Protein AF-A0AAU7A807-F1 (afdb_monomer_lite)

Sequence (351 aa):
MAQLFNPLQKPSQATANKLAIYLDEVNWVSDTNLLTLSVGLLSDATNVTSLGLNLHYDTSKVSYTEETAYSLNPATGADTVGKGIDAILTNGSSTAAGHVQKTDTLDLDGSSATTAYVDAYWTTTYDASTNSMSAWPGSADVKLYDINFTVTDTSSPISFRFSADSNGLKEGYSLSTASQDDISIDLTLTPDDVVQAITLGYEDSAGAHTALGNQSLIFVSSSSENTTVSMTSGTLGPLSQEISFTHVEFSSQSYDHGIAISDVVLQLRDIVGLSNLSGTQKIAADIDGDGGVAISDVVSNLRHIVGLDTVEQCALVNTSDQLVTRLTNSTIADLTLIQLGDVDLSSTFFV

Foldseek 3Di:
DAFFPFQFDDDPAADAQAKEKGFPTWDADPVQLKTKTFIKTAHPDQFFFKFKKKKFWAPVWKDFDFDPPDAPPQPDDQDDPPHFKGDDQPDFDKDWPGFDKDFCPVVQLVDPLTGIITMTIIGTDQDPVVRDGGGRHPNNITTDIMGMIRTPDQPFWIWIAMGGPPVTGDPSHHYDPSRSDIGTGHNVDDLLNADDWEFEFAQALVRDTATFAWFWKWFAAPPPDIDIWTDHRRTTDADPWKDFGDFIFTPDPQKDLQQDVVLLVQLVCCVVVVDNADQLLQVLQCQVNPSGRDVVSSVVSVCCVVVVDNRRTKFKAFPVSDTDRMDGSNDHTYIHIHRRNNNSRNMDRHD

Structure (mmCIF, N/CA/C/O backbone):
data_AF-A0AAU7A807-F1
#
_entry.id   AF-A0AAU7A807-F1
#
loop_
_atom_site.group_PDB
_atom_site.id
_atom_site.type_symbol
_atom_site.label_atom_id
_atom_site.label_alt_id
_atom_site.label_comp_id
_atom_site.label_asym_id
_atom_site.label_entity_id
_atom_site.label_seq_id
_atom_site.pdbx_PDB_ins_code
_atom_site.Cartn_x
_atom_site.Cartn_y
_atom_site.Cartn_z
_atom_site.occupancy
_atom_site.B_iso_or_equiv
_atom_site.auth_seq_id
_atom_site.auth_comp_id
_atom_site.auth_asym_id
_atom_site.auth_atom_id
_atom_site.pdbx_PDB_model_num
ATOM 1 N N . MET A 1 1 ? -9.159 -9.432 -0.976 1.00 46.09 1 MET A N 1
ATOM 2 C CA . MET A 1 1 ? -8.874 -8.920 0.377 1.00 46.09 1 MET A CA 1
ATOM 3 C C . MET A 1 1 ? -8.394 -7.498 0.183 1.00 46.09 1 MET A C 1
ATOM 5 O O . MET A 1 1 ? -7.376 -7.317 -0.473 1.00 46.09 1 MET A O 1
ATOM 9 N N . ALA A 1 2 ? -9.201 -6.518 0.576 1.00 50.25 2 ALA A N 1
ATOM 10 C CA . ALA A 1 2 ? -8.852 -5.107 0.453 1.00 50.25 2 ALA A CA 1
ATOM 11 C C . ALA A 1 2 ? -8.466 -4.608 1.846 1.00 50.25 2 ALA A C 1
ATOM 13 O O . ALA A 1 2 ? -9.248 -4.767 2.783 1.00 50.25 2 ALA A O 1
ATOM 14 N N . GLN A 1 3 ? -7.263 -4.054 1.985 1.00 52.19 3 GLN A N 1
ATOM 15 C CA . GLN A 1 3 ? -6.872 -3.377 3.215 1.00 52.19 3 GLN A CA 1
ATOM 16 C C . GLN A 1 3 ? -7.604 -2.034 3.245 1.00 52.19 3 GLN A C 1
ATOM 18 O O . GLN A 1 3 ? -7.398 -1.195 2.368 1.00 52.19 3 GLN A O 1
ATOM 23 N N . LEU A 1 4 ? -8.517 -1.873 4.200 1.00 65.19 4 LEU A N 1
ATOM 24 C CA . LEU A 1 4 ? -9.327 -0.665 4.320 1.00 65.19 4 LEU A CA 1
ATOM 25 C C . LEU A 1 4 ? -8.511 0.445 4.990 1.00 65.19 4 LEU A C 1
ATOM 27 O O . LEU A 1 4 ? -7.576 0.173 5.750 1.00 65.19 4 LEU A O 1
ATOM 31 N N . PHE A 1 5 ? -8.886 1.706 4.745 1.00 72.94 5 PHE A N 1
ATOM 32 C CA . PHE A 1 5 ? -8.378 2.810 5.555 1.00 72.94 5 PHE A CA 1
ATOM 33 C C . PHE A 1 5 ? -8.661 2.506 7.026 1.00 72.94 5 PHE A C 1
ATOM 35 O O . PHE A 1 5 ? -9.792 2.203 7.400 1.00 72.94 5 PHE A O 1
ATOM 42 N N . ASN A 1 6 ? -7.624 2.579 7.855 1.00 78.88 6 ASN A N 1
ATOM 43 C CA . ASN A 1 6 ? -7.760 2.375 9.283 1.00 78.88 6 ASN A CA 1
ATOM 44 C C . ASN A 1 6 ? -7.954 3.751 9.965 1.00 78.88 6 ASN A C 1
ATOM 46 O O . ASN A 1 6 ? -7.007 4.540 10.042 1.00 78.88 6 ASN A O 1
ATOM 50 N N . PRO A 1 7 ? -9.169 4.060 10.453 1.00 79.88 7 PRO A N 1
ATOM 51 C CA . PRO A 1 7 ? -9.500 5.369 11.017 1.00 79.88 7 PRO A CA 1
ATOM 52 C C . PRO A 1 7 ? -8.961 5.597 12.436 1.00 79.88 7 PRO A C 1
ATOM 54 O O . PRO A 1 7 ? -8.992 6.729 12.913 1.00 79.88 7 PRO A O 1
ATOM 57 N N . LEU A 1 8 ? -8.449 4.562 13.110 1.00 87.75 8 LEU A N 1
ATOM 58 C CA . LEU A 1 8 ? -7.932 4.651 14.475 1.00 87.75 8 LEU A CA 1
ATOM 59 C C . LEU A 1 8 ? -6.508 4.088 14.548 1.00 87.75 8 LEU A C 1
ATOM 61 O O . LEU A 1 8 ? -6.252 3.018 15.097 1.00 87.75 8 LEU A O 1
ATOM 65 N N . GLN A 1 9 ? -5.573 4.838 13.971 1.00 88.06 9 GLN A N 1
ATOM 66 C CA . GLN A 1 9 ? -4.160 4.473 13.887 1.00 88.06 9 GLN A CA 1
ATOM 67 C C . GLN A 1 9 ? -3.478 4.415 15.258 1.00 88.06 9 GLN A C 1
ATOM 69 O O . GLN A 1 9 ? -3.788 5.184 16.174 1.00 88.06 9 GLN A O 1
ATOM 74 N N . LYS A 1 10 ? -2.459 3.557 15.366 1.00 88.56 10 LYS A N 1
ATOM 75 C CA . LYS A 1 10 ? -1.586 3.493 16.539 1.00 88.56 10 LYS A CA 1
ATOM 76 C C . LYS A 1 10 ? -0.875 4.838 16.773 1.00 88.56 10 LYS A C 1
ATOM 78 O O . LYS A 1 10 ? -0.184 5.325 15.875 1.00 88.56 10 LYS A O 1
ATOM 83 N N . PRO A 1 11 ? -0.964 5.433 17.976 1.00 84.56 11 PRO A N 1
ATOM 84 C CA . PRO A 1 11 ? -0.199 6.633 18.296 1.00 84.56 11 PRO A CA 1
ATOM 85 C C . PRO A 1 11 ? 1.310 6.364 18.299 1.00 84.56 11 PRO A C 1
ATOM 87 O O . PRO A 1 11 ? 1.762 5.285 18.675 1.00 84.56 11 PRO A O 1
ATOM 90 N N . SER A 1 12 ? 2.114 7.372 17.956 1.00 88.94 12 SER A N 1
ATOM 91 C CA . SER A 1 12 ? 3.578 7.240 17.941 1.00 88.94 12 SER A CA 1
ATOM 92 C C . SER A 1 12 ? 4.198 7.089 19.334 1.00 88.94 12 SER A C 1
ATOM 94 O O . SER A 1 12 ? 5.302 6.561 19.459 1.00 88.94 12 SER A O 1
ATOM 96 N N . GLN A 1 13 ? 3.515 7.567 20.380 1.00 88.19 13 GLN A N 1
ATOM 97 C CA . GLN A 1 13 ? 3.958 7.491 21.772 1.00 88.19 13 GLN A CA 1
ATOM 98 C C . GLN A 1 13 ? 2.769 7.354 22.724 1.00 88.19 13 GLN A C 1
ATOM 100 O O . GLN A 1 13 ? 1.676 7.866 22.466 1.00 88.19 13 GLN A O 1
ATOM 105 N N . ALA A 1 14 ? 3.002 6.698 23.861 1.00 91.06 14 ALA A N 1
ATOM 106 C CA . ALA A 1 14 ? 2.029 6.636 24.939 1.00 91.06 14 ALA A CA 1
ATOM 107 C C . ALA A 1 14 ? 1.822 8.017 25.584 1.00 91.06 14 ALA A C 1
ATOM 109 O O . ALA A 1 14 ? 2.763 8.792 25.758 1.00 91.06 14 ALA A O 1
ATOM 110 N N . THR A 1 15 ? 0.582 8.312 25.975 1.00 92.12 15 THR A N 1
ATOM 111 C CA . THR A 1 15 ? 0.244 9.521 26.739 1.00 92.12 15 THR A CA 1
ATOM 112 C C . THR A 1 15 ? 0.114 9.179 28.217 1.00 92.12 15 THR A C 1
ATOM 114 O O . THR A 1 15 ? -0.463 8.150 28.566 1.00 92.12 15 THR A O 1
ATOM 117 N N . ALA A 1 16 ? 0.618 10.061 29.082 1.00 93.19 16 ALA A N 1
ATOM 118 C CA . ALA A 1 16 ? 0.608 9.838 30.522 1.00 93.19 16 ALA A CA 1
ATOM 119 C C . ALA A 1 16 ? -0.809 9.587 31.064 1.00 93.19 16 ALA A C 1
ATOM 121 O O . ALA A 1 16 ? -1.723 10.373 30.798 1.00 93.19 16 ALA A O 1
ATOM 122 N N . ASN A 1 17 ? -0.977 8.521 31.855 1.00 91.81 17 ASN A N 1
ATOM 123 C CA . ASN A 1 17 ? -2.256 8.116 32.463 1.00 91.81 17 ASN A CA 1
ATOM 124 C C . ASN A 1 17 ? -3.386 7.840 31.449 1.00 91.81 17 ASN A C 1
ATOM 126 O O . ASN A 1 17 ? -4.576 7.962 31.770 1.00 91.81 17 ASN A O 1
ATOM 130 N N . LYS A 1 18 ? -3.030 7.483 30.210 1.00 92.75 18 LYS A N 1
ATOM 131 C CA . LYS A 1 18 ? -3.980 7.123 29.157 1.00 92.75 18 LYS A CA 1
ATOM 132 C C . LYS A 1 18 ? -3.757 5.696 28.668 1.00 92.75 18 LYS A C 1
ATOM 134 O O . LYS A 1 18 ? -2.631 5.209 28.578 1.00 92.75 18 LYS A O 1
ATOM 139 N N . LEU A 1 19 ? -4.863 5.038 28.343 1.00 92.19 19 LEU A N 1
ATOM 140 C CA . LEU A 1 19 ? -4.890 3.791 27.588 1.00 92.19 19 LEU A CA 1
ATOM 141 C C . LEU A 1 19 ? -5.343 4.148 26.174 1.00 92.19 19 LEU A C 1
ATOM 143 O O . LEU A 1 19 ? -6.485 4.567 25.980 1.00 92.19 19 LEU A O 1
ATOM 147 N N . ALA A 1 20 ? -4.434 4.083 25.206 1.00 93.62 20 ALA A N 1
ATOM 148 C CA . ALA A 1 20 ? -4.761 4.351 23.816 1.00 93.62 20 ALA A CA 1
ATOM 149 C C . ALA A 1 20 ? -5.109 3.038 23.121 1.00 93.62 20 ALA A C 1
ATOM 151 O O . ALA A 1 20 ? -4.234 2.200 22.905 1.00 93.62 20 ALA A O 1
ATOM 152 N N . ILE A 1 21 ? -6.386 2.880 22.791 1.00 93.75 21 ILE A N 1
ATOM 153 C CA . ILE A 1 21 ? -6.858 1.813 21.921 1.00 93.75 21 ILE A CA 1
ATOM 154 C C . ILE A 1 21 ? -6.625 2.247 20.481 1.00 93.75 21 ILE A C 1
ATOM 156 O O . ILE A 1 21 ? -6.817 3.414 20.134 1.00 93.75 21 ILE A O 1
ATOM 160 N N . TYR A 1 22 ? -6.166 1.309 19.668 1.00 91.81 22 TYR A N 1
ATOM 161 C CA . TYR A 1 22 ? -5.977 1.497 18.241 1.00 91.81 22 TYR A CA 1
ATOM 162 C C . TYR A 1 22 ? -6.437 0.263 17.480 1.00 91.81 22 TYR A C 1
ATOM 164 O O . TYR A 1 22 ? -6.592 -0.810 18.063 1.00 91.81 22 TYR A O 1
ATOM 172 N N . LEU A 1 23 ? -6.649 0.419 16.182 1.00 89.12 23 LEU A N 1
ATOM 173 C CA . LEU A 1 23 ? -6.771 -0.701 15.266 1.00 89.12 23 LEU A CA 1
ATOM 174 C C . LEU A 1 23 ? -5.398 -0.900 14.622 1.00 89.12 23 LEU A C 1
ATOM 176 O O . LEU A 1 23 ? -4.778 0.059 14.169 1.00 89.12 23 LEU A O 1
ATOM 180 N N . ASP A 1 24 ? -4.872 -2.115 14.657 1.00 84.12 24 ASP A N 1
ATOM 181 C CA . ASP A 1 24 ? -3.641 -2.488 13.951 1.00 84.12 24 ASP A CA 1
ATOM 182 C C . ASP A 1 24 ? -3.958 -2.740 12.471 1.00 84.12 24 ASP A C 1
ATOM 184 O O . ASP A 1 24 ? -3.276 -2.249 11.575 1.00 84.12 24 ASP A O 1
ATOM 188 N N . GLU A 1 25 ? -5.081 -3.416 12.223 1.00 82.12 25 GLU A N 1
ATOM 189 C CA . GLU A 1 25 ? -5.584 -3.742 10.895 1.00 82.12 25 GLU A CA 1
ATOM 190 C C . GLU A 1 25 ? -7.119 -3.701 10.867 1.00 82.12 25 GLU A C 1
ATOM 192 O O . GLU A 1 25 ? -7.793 -4.058 11.838 1.00 82.12 25 GLU A O 1
ATOM 197 N N . VAL A 1 26 ? -7.662 -3.271 9.725 1.00 84.44 26 VAL A N 1
ATOM 198 C CA . VAL A 1 26 ? -9.085 -3.342 9.384 1.00 84.44 26 VAL A CA 1
ATOM 199 C C . VAL A 1 26 ? -9.196 -4.075 8.052 1.00 84.44 26 VAL A C 1
ATOM 201 O O . VAL A 1 26 ? -8.742 -3.573 7.022 1.00 84.44 26 VAL A O 1
ATOM 204 N N . ASN A 1 27 ? -9.785 -5.268 8.074 1.00 82.38 27 ASN A N 1
ATOM 205 C CA . ASN A 1 27 ? -9.830 -6.153 6.915 1.00 82.38 27 ASN A CA 1
ATOM 206 C C . ASN A 1 27 ? -11.268 -6.537 6.577 1.00 82.38 27 ASN A C 1
ATOM 208 O O . ASN A 1 27 ? -12.042 -6.895 7.463 1.00 82.38 27 ASN A O 1
ATOM 212 N N . TRP A 1 28 ? -11.618 -6.505 5.293 1.00 84.38 28 TRP A N 1
ATOM 213 C CA . TRP A 1 28 ? -12.913 -6.967 4.814 1.00 84.38 28 TRP A CA 1
ATOM 214 C C . TRP A 1 28 ? -12.775 -7.968 3.667 1.00 84.38 28 TRP A C 1
ATOM 216 O O . TRP A 1 28 ? -12.089 -7.744 2.660 1.00 84.38 28 TRP A O 1
ATOM 226 N N . VAL A 1 29 ? -13.471 -9.094 3.821 1.00 80.00 29 VAL A N 1
ATOM 227 C CA . VAL A 1 29 ? -13.581 -10.154 2.821 1.00 80.00 29 VAL A CA 1
ATOM 228 C C . VAL A 1 29 ? -15.000 -10.140 2.263 1.00 80.00 29 VAL A C 1
ATOM 230 O O . VAL A 1 29 ? -15.923 -10.678 2.873 1.00 80.00 29 VAL A O 1
ATOM 233 N N . SER A 1 30 ? -15.165 -9.532 1.088 1.00 79.88 30 SER A N 1
ATOM 234 C CA . SER A 1 30 ? -16.456 -9.370 0.405 1.00 79.88 30 SER A CA 1
ATOM 235 C C . SER A 1 30 ? -17.169 -10.692 0.114 1.00 79.88 30 SER A C 1
ATOM 237 O O . SER A 1 30 ? -18.390 -10.758 0.176 1.00 79.88 30 SER A O 1
ATOM 239 N N . ASP A 1 31 ? -16.421 -11.763 -0.161 1.00 75.25 31 ASP A N 1
ATOM 240 C CA . ASP A 1 31 ? -16.998 -13.069 -0.515 1.00 75.25 31 ASP A CA 1
ATOM 241 C C . ASP A 1 31 ? -17.763 -13.701 0.655 1.00 75.25 31 ASP A C 1
ATOM 243 O O . ASP A 1 31 ? -18.738 -14.427 0.460 1.00 75.25 31 ASP A O 1
ATOM 247 N N . THR A 1 32 ? -17.318 -13.418 1.881 1.00 78.62 32 THR A N 1
ATOM 248 C CA . THR A 1 32 ? -17.908 -13.929 3.124 1.00 78.62 32 THR A CA 1
ATOM 249 C C . THR A 1 32 ? -18.608 -12.838 3.932 1.00 78.62 32 THR A C 1
ATOM 251 O O . THR A 1 32 ? -19.126 -13.131 5.007 1.00 78.62 32 THR A O 1
ATOM 254 N N . ASN A 1 33 ? -18.605 -11.590 3.447 1.00 86.31 33 ASN A N 1
ATOM 255 C CA . ASN A 1 33 ? -19.020 -10.389 4.177 1.00 86.31 33 ASN A CA 1
ATOM 256 C C . ASN A 1 33 ? -18.420 -10.298 5.587 1.00 86.31 33 ASN A C 1
ATOM 258 O O . ASN A 1 33 ? -19.084 -9.860 6.524 1.00 86.31 33 ASN A O 1
ATOM 262 N N . LEU A 1 34 ? -17.171 -10.733 5.750 1.00 86.38 34 LEU A N 1
ATOM 263 C CA . LEU A 1 34 ? -16.517 -10.768 7.054 1.00 86.38 34 LEU A CA 1
ATOM 264 C C . LEU A 1 34 ? -15.642 -9.526 7.218 1.00 86.38 34 LEU A C 1
ATOM 266 O O . LEU A 1 34 ? -14.714 -9.333 6.435 1.00 86.38 34 LEU A O 1
ATOM 270 N N . LEU A 1 35 ? -15.962 -8.690 8.204 1.00 88.12 35 LEU A N 1
ATOM 271 C CA . LEU A 1 35 ? -15.166 -7.544 8.637 1.00 88.12 35 LEU A CA 1
ATOM 272 C C . LEU A 1 35 ? -14.419 -7.921 9.919 1.00 88.12 35 LEU A C 1
ATOM 274 O O . LEU A 1 35 ? -15.050 -8.275 10.913 1.00 88.12 35 LEU A O 1
ATOM 278 N N . THR A 1 36 ? -13.097 -7.815 9.897 1.00 86.12 36 THR A N 1
ATOM 279 C CA . THR A 1 36 ? -12.210 -8.112 11.025 1.00 86.12 36 THR A CA 1
ATOM 280 C C . THR A 1 36 ? -11.524 -6.835 11.485 1.00 86.12 36 THR A C 1
ATOM 282 O O . THR A 1 36 ? -10.902 -6.134 10.683 1.00 86.12 36 THR A O 1
ATOM 285 N N . LEU A 1 37 ? -11.631 -6.541 12.780 1.00 88.06 37 LEU A N 1
ATOM 286 C CA . LEU A 1 37 ? -10.945 -5.429 13.434 1.00 88.06 37 LEU A CA 1
ATOM 287 C C . LEU A 1 37 ? -9.885 -5.990 14.376 1.00 88.06 37 LEU A C 1
ATOM 289 O O . LEU A 1 37 ? -10.231 -6.693 15.324 1.00 88.06 37 LEU A O 1
ATOM 293 N N . SER A 1 38 ? -8.620 -5.660 14.130 1.00 86.31 38 SER A N 1
ATOM 294 C CA . SER A 1 38 ? -7.508 -6.086 14.987 1.00 86.31 38 SER A CA 1
ATOM 295 C C . SER A 1 38 ? -7.220 -4.995 16.006 1.00 86.31 38 SER A C 1
ATOM 297 O O . SER A 1 38 ? -6.745 -3.922 15.640 1.00 86.31 38 SER A O 1
ATOM 299 N N . VAL A 1 39 ? -7.539 -5.221 17.276 1.00 87.50 39 VAL A N 1
ATOM 300 C CA . VAL A 1 39 ? -7.497 -4.198 18.329 1.00 87.50 39 VAL A CA 1
ATOM 301 C C . VAL A 1 39 ? -6.169 -4.258 19.077 1.00 87.50 39 VAL A C 1
ATOM 303 O O . VAL A 1 39 ? -5.720 -5.325 19.487 1.00 87.50 39 VAL A O 1
ATOM 306 N N . GLY A 1 40 ? -5.546 -3.105 19.311 1.00 88.50 40 GLY A N 1
ATOM 307 C CA . GLY A 1 40 ? -4.306 -2.958 20.070 1.00 88.50 40 GLY A CA 1
ATOM 308 C C . GLY A 1 40 ? -4.409 -1.949 21.213 1.00 88.50 40 GLY A C 1
ATOM 309 O O . GLY A 1 40 ? -5.337 -1.141 21.286 1.00 88.50 40 GLY A O 1
ATOM 310 N N . LEU A 1 41 ? -3.433 -2.004 22.120 1.00 89.50 41 LEU A N 1
ATOM 311 C CA . LEU A 1 41 ? -3.272 -1.108 23.261 1.00 89.50 41 LEU A CA 1
ATOM 312 C C . LEU A 1 41 ? -1.863 -0.519 23.281 1.00 89.50 41 LEU A C 1
ATOM 314 O O . LEU A 1 41 ? -0.878 -1.251 23.211 1.00 89.50 41 LEU A O 1
ATOM 318 N N . LEU A 1 42 ? -1.778 0.800 23.451 1.00 91.88 42 LEU A N 1
ATOM 319 C CA . LEU A 1 42 ? -0.554 1.521 23.790 1.00 91.88 42 LEU A CA 1
ATOM 320 C C . LEU A 1 42 ? -0.762 2.289 25.103 1.00 91.88 42 LEU A C 1
ATOM 322 O O . LEU A 1 42 ? -1.725 3.045 25.258 1.00 91.88 42 LEU A O 1
ATOM 326 N N . SER A 1 43 ? 0.144 2.114 26.060 1.00 91.50 43 SER A N 1
ATOM 327 C CA . SER A 1 43 ? 0.083 2.752 27.374 1.00 91.50 43 SER A CA 1
ATOM 328 C C . SER A 1 43 ? 1.471 3.002 27.965 1.00 91.50 43 SER A C 1
ATOM 330 O O . SER A 1 43 ? 2.429 2.290 27.689 1.00 91.50 43 SER A O 1
ATOM 332 N N . ASP A 1 44 ? 1.575 4.005 28.837 1.00 90.94 44 ASP A N 1
ATOM 333 C CA . ASP A 1 44 ? 2.742 4.212 29.700 1.00 90.94 44 ASP A CA 1
ATOM 334 C C . ASP A 1 44 ? 2.699 3.313 30.955 1.00 90.94 44 ASP A C 1
ATOM 336 O O . ASP A 1 44 ? 3.644 3.272 31.744 1.00 90.94 44 ASP A O 1
ATOM 340 N N . ALA A 1 45 ? 1.598 2.580 31.150 1.00 86.38 45 ALA A N 1
ATOM 341 C CA . ALA A 1 45 ? 1.392 1.681 32.267 1.00 86.38 45 ALA A CA 1
ATOM 342 C C . ALA A 1 45 ? 2.258 0.420 32.152 1.00 86.38 45 ALA A C 1
ATOM 344 O O . ALA A 1 45 ? 2.056 -0.424 31.281 1.00 86.38 45 ALA A O 1
ATOM 345 N N . THR A 1 46 ? 3.128 0.213 33.138 1.00 79.75 46 THR A N 1
ATOM 346 C CA . THR A 1 46 ? 3.914 -1.026 33.285 1.00 79.75 46 THR A CA 1
ATOM 347 C C . THR A 1 46 ? 3.241 -2.078 34.175 1.00 79.75 46 THR A C 1
ATOM 349 O O . THR A 1 46 ? 3.753 -3.184 34.319 1.00 79.75 46 THR A O 1
ATOM 352 N N . ASN A 1 47 ? 2.105 -1.736 34.793 1.00 81.06 47 ASN A N 1
ATOM 353 C CA . ASN A 1 47 ? 1.380 -2.578 35.747 1.00 81.06 47 ASN A CA 1
ATOM 354 C C . ASN A 1 47 ? -0.142 -2.590 35.522 1.00 81.06 47 ASN A C 1
ATOM 356 O O . ASN A 1 47 ? -0.910 -2.354 36.453 1.00 81.06 47 ASN A O 1
ATOM 360 N N . VAL A 1 48 ? -0.605 -2.807 34.290 1.00 82.62 48 VAL A N 1
ATOM 361 C CA . VAL A 1 48 ? -2.044 -3.012 34.040 1.00 82.62 48 VAL A CA 1
ATOM 362 C C . VAL A 1 48 ? -2.478 -4.338 34.674 1.00 82.62 48 VAL A C 1
ATOM 364 O O . VAL A 1 48 ? -1.869 -5.367 34.414 1.00 82.62 48 VAL A O 1
ATOM 367 N N . THR A 1 49 ? -3.502 -4.323 35.529 1.00 79.75 49 THR A N 1
ATOM 368 C CA . THR A 1 49 ? -4.025 -5.525 36.220 1.00 79.75 49 THR A CA 1
ATOM 369 C C . THR A 1 49 ? -5.433 -5.910 35.766 1.00 79.75 49 THR A C 1
ATOM 371 O O . THR A 1 49 ? -5.882 -7.034 35.985 1.00 79.75 49 THR A O 1
ATOM 374 N N . SER A 1 50 ? -6.136 -4.981 35.128 1.00 78.06 50 SER A N 1
ATOM 375 C CA . SER A 1 50 ? -7.431 -5.194 34.497 1.00 78.06 50 SER A CA 1
ATOM 376 C C . SER A 1 50 ? -7.589 -4.224 33.335 1.00 78.06 50 SER A C 1
ATOM 378 O O . SER A 1 50 ? -7.033 -3.119 33.362 1.00 78.06 50 SER A O 1
ATOM 380 N N . LEU A 1 51 ? -8.347 -4.639 32.331 1.00 81.50 51 LEU A N 1
ATOM 381 C CA . LEU A 1 51 ? -8.840 -3.760 31.284 1.00 81.50 51 LEU A CA 1
ATOM 382 C C . LEU A 1 51 ? -10.224 -4.264 30.864 1.00 81.50 51 LEU A C 1
ATOM 384 O O . LEU A 1 51 ? -10.429 -5.455 30.638 1.00 81.50 51 LEU A O 1
ATOM 388 N N . GLY A 1 52 ? -11.179 -3.341 30.834 1.00 83.56 52 GLY A N 1
ATOM 389 C CA . GLY A 1 52 ? -12.523 -3.572 30.334 1.00 83.56 52 GLY A CA 1
ATOM 390 C C . GLY A 1 52 ? -12.856 -2.534 29.275 1.00 83.56 52 GLY A C 1
ATOM 391 O O . GLY A 1 52 ? -12.700 -1.331 29.506 1.00 83.56 52 GLY A O 1
ATOM 392 N N . LEU A 1 53 ? -13.268 -3.015 28.110 1.00 87.81 53 LEU A N 1
ATOM 393 C CA . LEU A 1 53 ? -13.560 -2.233 26.921 1.00 87.81 53 LEU A CA 1
ATOM 394 C C . LEU A 1 53 ? -14.908 -2.663 26.364 1.00 87.81 53 LEU A C 1
ATOM 396 O O . LEU A 1 53 ? -15.152 -3.852 26.189 1.00 87.81 53 LEU A O 1
ATOM 400 N N . ASN A 1 54 ? -15.733 -1.694 25.999 1.00 90.69 54 ASN A N 1
ATOM 401 C CA . ASN A 1 54 ? -16.904 -1.940 25.175 1.00 90.69 54 ASN A CA 1
ATOM 402 C C . ASN A 1 54 ? -16.581 -1.494 23.752 1.00 90.69 54 ASN A C 1
ATOM 404 O O . ASN A 1 54 ? -16.194 -0.341 23.554 1.00 90.69 54 ASN A O 1
ATOM 408 N N . LEU A 1 55 ? -16.747 -2.384 22.774 1.00 93.06 55 LEU A N 1
ATOM 409 C CA . LEU A 1 55 ? -16.741 -2.020 21.359 1.00 93.06 55 LEU A CA 1
ATOM 410 C C . LEU A 1 55 ? -18.181 -1.895 20.872 1.00 93.06 55 LEU A C 1
ATOM 412 O O . LEU A 1 55 ? -18.873 -2.896 20.687 1.00 93.06 55 LEU A O 1
ATOM 416 N N . HIS A 1 56 ? -18.612 -0.659 20.687 1.00 94.69 56 HIS A N 1
ATOM 417 C CA . HIS A 1 56 ? -19.932 -0.278 20.216 1.00 94.69 56 HIS A CA 1
ATOM 418 C C . HIS A 1 56 ? -20.013 -0.375 18.695 1.00 94.69 56 HIS A C 1
ATOM 420 O O . HIS A 1 56 ? -19.023 -0.118 18.007 1.00 94.69 56 HIS A O 1
ATOM 426 N N . TYR A 1 57 ? -21.180 -0.752 18.174 1.00 94.44 57 TYR A N 1
ATOM 427 C CA . TYR A 1 57 ? -21.435 -0.894 16.742 1.00 94.44 57 TYR A CA 1
ATOM 428 C C . TYR A 1 57 ? -22.925 -0.747 16.388 1.00 94.44 57 TYR A C 1
ATOM 430 O O . TYR A 1 57 ? -23.812 -0.875 17.239 1.00 94.44 57 TYR A O 1
ATOM 438 N N . ASP A 1 58 ? -23.203 -0.492 15.109 1.00 93.56 58 ASP A N 1
ATOM 439 C CA . ASP A 1 58 ? -24.555 -0.387 14.545 1.00 93.56 58 ASP A CA 1
ATOM 440 C C . ASP A 1 58 ? -25.094 -1.755 14.084 1.00 93.56 58 ASP A C 1
ATOM 442 O O . ASP A 1 58 ? -24.688 -2.291 13.047 1.00 93.56 58 ASP A O 1
ATOM 446 N N . THR A 1 59 ? -26.062 -2.308 14.821 1.00 93.06 59 THR A N 1
ATOM 447 C CA . THR A 1 59 ? -26.704 -3.595 14.489 1.00 93.06 59 THR A CA 1
ATOM 448 C C . THR A 1 59 ? -27.509 -3.587 13.190 1.00 93.06 59 THR A C 1
ATOM 450 O O . THR A 1 59 ? -27.901 -4.655 12.718 1.00 93.06 59 THR A O 1
ATOM 453 N N . SER A 1 60 ? -27.792 -2.418 12.604 1.00 92.25 60 SER A N 1
ATOM 454 C CA . SER A 1 60 ? -28.452 -2.334 11.298 1.00 92.25 60 SER A CA 1
ATOM 455 C C . SER A 1 60 ? -27.499 -2.622 10.133 1.00 92.25 60 SER A C 1
ATOM 457 O O . SER A 1 60 ? -27.952 -3.057 9.071 1.00 92.25 60 SER A O 1
ATOM 459 N N . LYS A 1 61 ? -26.186 -2.442 10.341 1.00 92.62 61 LYS A N 1
ATOM 460 C CA . LYS A 1 61 ? -25.155 -2.588 9.299 1.00 92.62 61 LYS A CA 1
ATOM 461 C C . LYS A 1 61 ? -24.243 -3.783 9.490 1.00 92.62 61 LYS A C 1
ATOM 463 O O . LYS A 1 61 ? -23.701 -4.295 8.509 1.00 92.62 61 LYS A O 1
ATOM 468 N N . VAL A 1 62 ? -24.054 -4.217 10.732 1.00 94.06 62 VAL A N 1
ATOM 469 C CA . VAL A 1 62 ? -23.251 -5.393 11.053 1.00 94.06 62 VAL A CA 1
ATOM 470 C C . VAL A 1 62 ? -23.914 -6.237 12.132 1.00 94.06 62 VAL A C 1
ATOM 472 O O . VAL A 1 62 ? -24.595 -5.733 13.020 1.00 94.06 62 VAL A O 1
ATOM 475 N N . SER A 1 63 ? -23.666 -7.540 12.094 1.00 92.19 63 SER A N 1
ATOM 476 C CA . SER A 1 63 ? -24.047 -8.465 13.157 1.00 92.19 63 SER A CA 1
ATOM 477 C C . SER A 1 63 ? -22.817 -9.127 13.761 1.00 92.19 63 SER A C 1
ATOM 479 O O . SER A 1 63 ? -21.937 -9.592 13.034 1.00 92.19 63 SER A O 1
ATOM 481 N N . TYR A 1 64 ? -22.794 -9.223 15.085 1.00 89.19 64 TYR A N 1
ATOM 482 C CA . TYR A 1 64 ? -21.824 -10.020 15.822 1.00 89.19 64 TYR A CA 1
ATOM 483 C C . TYR A 1 64 ? -22.407 -11.408 16.112 1.00 89.19 64 TYR A C 1
ATOM 485 O O . TYR A 1 64 ? -23.579 -11.537 16.466 1.00 89.19 64 TYR A O 1
ATOM 493 N N . THR A 1 65 ? -21.591 -12.449 15.960 1.00 80.81 65 THR A N 1
ATOM 494 C CA . THR A 1 65 ? -21.928 -13.799 16.427 1.00 80.81 65 THR A CA 1
ATOM 495 C C . THR A 1 65 ? -21.001 -14.130 17.584 1.00 80.81 65 THR A C 1
ATOM 497 O O . THR A 1 65 ? -19.785 -14.066 17.426 1.00 80.81 65 THR A O 1
ATOM 500 N N . GLU A 1 66 ? -21.574 -14.467 18.741 1.00 70.06 66 GLU A N 1
ATOM 501 C CA . GLU A 1 66 ? -20.795 -14.849 19.918 1.00 70.06 66 GLU A CA 1
ATOM 502 C C . GLU A 1 66 ? -19.960 -16.098 19.616 1.00 70.06 66 GLU A C 1
ATOM 504 O O . GLU A 1 66 ? -20.481 -17.158 19.260 1.00 70.06 66 GLU A O 1
ATOM 509 N N . GLU A 1 67 ? -18.648 -15.964 19.762 1.00 60.59 67 GLU A N 1
ATOM 510 C CA . GLU A 1 67 ? -17.684 -17.022 19.492 1.00 60.59 67 GLU A CA 1
ATOM 511 C C . GLU A 1 67 ? -17.212 -17.600 20.833 1.00 60.59 67 GLU A C 1
ATOM 513 O O . GLU A 1 67 ? -16.253 -17.140 21.447 1.00 60.59 67 GLU A O 1
ATOM 518 N N . THR A 1 68 ? -17.907 -18.629 21.322 1.00 50.69 68 THR A N 1
ATOM 519 C CA . THR A 1 68 ? -17.576 -19.286 22.602 1.00 50.69 68 THR A CA 1
ATOM 520 C C . THR A 1 68 ? -16.416 -20.286 22.490 1.00 50.69 68 THR A C 1
ATOM 522 O O . THR A 1 68 ? -16.023 -20.886 23.491 1.00 50.69 68 THR A O 1
ATOM 525 N N . ALA A 1 69 ? -15.926 -20.547 21.271 1.00 43.47 69 ALA A N 1
ATOM 526 C CA . ALA A 1 69 ? -14.924 -21.575 20.979 1.00 43.47 69 ALA A CA 1
ATOM 527 C C . ALA A 1 69 ? -13.492 -21.135 21.325 1.00 43.47 69 ALA A C 1
ATOM 529 O O . ALA A 1 69 ? -12.668 -21.975 21.692 1.00 43.47 69 ALA A O 1
ATOM 530 N N . TYR A 1 70 ? -13.224 -19.831 21.283 1.00 46.78 70 TYR A N 1
ATOM 531 C CA . TYR A 1 70 ? -11.911 -19.257 21.538 1.00 46.78 70 TYR A CA 1
ATOM 532 C C . TYR A 1 70 ? -11.947 -18.492 22.855 1.00 46.78 70 TYR A C 1
ATOM 534 O O . TYR A 1 70 ? -12.249 -17.307 22.958 1.00 46.78 70 TYR A O 1
ATOM 542 N N . SER A 1 71 ? -11.692 -19.243 23.925 1.00 42.97 71 SER A N 1
ATOM 543 C CA . SER A 1 71 ? -11.393 -18.659 25.225 1.00 42.97 71 SER A CA 1
ATOM 544 C C . SER A 1 71 ? -10.138 -17.792 25.095 1.00 42.97 71 SER A C 1
ATOM 546 O O . SER A 1 71 ? -9.155 -18.238 24.507 1.00 42.97 71 SER A O 1
ATOM 548 N N . LEU A 1 72 ? -10.114 -16.628 25.755 1.00 48.84 72 LEU A N 1
ATOM 549 C CA . LEU A 1 72 ? -8.916 -15.801 26.009 1.00 48.84 72 LEU A CA 1
ATOM 550 C C . LEU A 1 72 ? -7.839 -16.531 26.853 1.00 48.84 72 LEU A C 1
ATOM 552 O O . LEU A 1 72 ? -6.992 -15.901 27.481 1.00 48.84 72 LEU A O 1
ATOM 556 N N . ASN A 1 73 ? -7.883 -17.865 26.903 1.00 46.00 73 ASN A N 1
ATOM 557 C CA . ASN A 1 73 ? -6.890 -18.732 27.496 1.00 46.00 73 ASN A CA 1
ATOM 558 C C . ASN A 1 73 ? -5.736 -18.938 26.496 1.00 46.00 73 ASN A C 1
ATOM 560 O O . ASN A 1 73 ? -5.881 -19.704 25.538 1.00 46.00 73 ASN A O 1
ATOM 564 N N . PRO A 1 74 ? -4.556 -18.341 26.740 1.00 45.88 74 PRO A N 1
ATOM 565 C CA . PRO A 1 74 ? -3.407 -18.439 25.840 1.00 45.88 74 PRO A CA 1
ATOM 566 C C . PRO A 1 74 ? -2.810 -19.857 25.735 1.00 45.88 74 PRO A C 1
ATOM 568 O O . PRO A 1 74 ? -1.838 -20.059 25.012 1.00 45.88 74 PRO A O 1
ATOM 571 N N . ALA A 1 75 ? -3.349 -20.847 26.458 1.00 41.66 75 ALA A N 1
ATOM 572 C CA . ALA A 1 75 ? -2.832 -22.212 26.503 1.00 41.66 75 ALA A CA 1
ATOM 573 C C . ALA A 1 75 ? -3.532 -23.216 25.562 1.00 41.66 75 ALA A C 1
ATOM 575 O O . ALA A 1 75 ? -3.124 -24.379 25.552 1.00 41.66 75 ALA A O 1
ATOM 576 N N . THR A 1 76 ? -4.581 -22.839 24.812 1.00 42.47 76 THR A N 1
ATOM 577 C CA . THR A 1 76 ? -5.455 -23.833 24.139 1.00 42.47 76 THR A CA 1
ATOM 578 C C . THR A 1 76 ? -5.688 -23.699 22.626 1.00 42.47 76 THR A C 1
ATOM 580 O O . THR A 1 76 ? -6.530 -24.437 22.121 1.00 42.47 76 THR A O 1
ATOM 583 N N . GLY A 1 77 ? -4.960 -22.884 21.849 1.00 44.66 77 GLY A N 1
ATOM 584 C CA . GLY A 1 77 ? -5.225 -22.840 20.398 1.00 44.66 77 GLY A CA 1
ATOM 585 C C . GLY A 1 77 ? -4.169 -22.177 19.516 1.00 44.66 77 GLY A C 1
ATOM 586 O O . GLY A 1 77 ? -3.386 -21.359 19.986 1.00 44.66 77 GLY A O 1
ATOM 587 N N . ALA A 1 78 ? -4.163 -22.571 18.239 1.00 41.44 78 ALA A N 1
ATOM 588 C CA . ALA A 1 78 ? -3.470 -21.896 17.142 1.00 41.44 78 ALA A CA 1
ATOM 589 C C . ALA A 1 78 ? -4.496 -21.113 16.302 1.00 41.44 78 ALA A C 1
ATOM 591 O O . ALA A 1 78 ? -5.623 -21.582 16.146 1.00 41.44 78 ALA A O 1
ATOM 592 N N . ASP A 1 79 ? -4.075 -19.965 15.773 1.00 47.53 79 ASP A N 1
ATOM 593 C CA . ASP A 1 79 ? -4.874 -18.996 15.007 1.00 47.53 79 ASP A CA 1
ATOM 594 C C . ASP A 1 79 ? -5.236 -19.491 13.588 1.00 47.53 79 ASP A C 1
ATOM 596 O O . ASP A 1 79 ? -4.435 -20.166 12.927 1.00 47.53 79 ASP A O 1
ATOM 600 N N . THR A 1 80 ? -6.460 -19.206 13.120 1.00 46.34 80 THR A N 1
ATOM 601 C CA . THR A 1 80 ? -6.877 -19.359 11.718 1.00 46.34 80 THR A CA 1
ATOM 602 C C . THR A 1 80 ? -7.678 -18.147 11.222 1.00 46.34 80 THR A C 1
ATOM 604 O O . THR A 1 80 ? -8.856 -17.992 11.541 1.00 46.34 80 THR A O 1
ATOM 607 N N . VAL A 1 81 ? -7.092 -17.392 10.285 1.00 40.59 81 VAL A N 1
ATOM 608 C CA . VAL A 1 81 ? -7.744 -16.289 9.550 1.00 40.59 81 VAL A CA 1
ATOM 609 C C . VAL A 1 81 ? -9.164 -16.651 9.086 1.00 40.59 81 VAL A C 1
ATOM 611 O O . VAL A 1 81 ? -9.377 -17.664 8.412 1.00 40.59 81 VAL A O 1
ATOM 614 N N . GLY A 1 82 ? -10.135 -15.788 9.403 1.00 43.09 82 GLY A N 1
ATOM 615 C CA . GLY A 1 82 ? -11.545 -15.959 9.032 1.00 43.09 82 GLY A CA 1
ATOM 616 C C . GLY A 1 82 ? -12.394 -16.729 10.051 1.00 43.09 82 GLY A C 1
ATOM 617 O O . GLY A 1 82 ? -13.576 -16.968 9.801 1.00 43.09 82 GLY A O 1
ATOM 618 N N . LYS A 1 83 ? -11.816 -17.100 11.197 1.00 44.38 83 LYS A N 1
ATOM 619 C CA . LYS A 1 83 ? -12.524 -17.543 12.405 1.00 44.38 83 LYS A CA 1
ATOM 620 C C . LYS A 1 83 ? -12.336 -16.482 13.499 1.00 44.38 83 LYS A C 1
ATOM 622 O O . LYS A 1 83 ? -11.372 -15.726 13.446 1.00 44.38 83 LYS A O 1
ATOM 627 N N . GLY A 1 84 ? -13.335 -16.264 14.353 1.00 47.41 84 GLY A N 1
ATOM 628 C CA . GLY A 1 84 ? -13.320 -15.183 15.347 1.00 47.41 84 GLY A CA 1
ATOM 629 C C . GLY A 1 84 ? -12.233 -15.327 16.404 1.00 47.41 84 GLY A C 1
ATOM 630 O O . GLY A 1 84 ? -11.886 -16.431 16.778 1.00 47.41 84 GLY A O 1
ATOM 631 N N . ILE A 1 85 ? -11.766 -14.169 16.886 1.00 50.88 85 ILE A N 1
ATOM 632 C CA . ILE A 1 85 ? -10.896 -13.902 18.046 1.00 50.88 85 ILE A CA 1
ATOM 633 C C . ILE A 1 85 ? -9.784 -14.940 18.280 1.00 50.88 85 ILE A C 1
ATOM 635 O O . ILE A 1 85 ? -9.826 -15.721 19.232 1.00 50.88 85 ILE A O 1
ATOM 639 N N . ASP A 1 86 ? -8.721 -14.850 17.480 1.00 47.84 86 ASP A N 1
ATOM 640 C CA . ASP A 1 86 ? -7.606 -15.796 17.516 1.00 47.84 86 ASP A CA 1
ATOM 641 C C . ASP A 1 86 ? -6.275 -15.130 17.947 1.00 47.84 86 ASP A C 1
ATOM 643 O O . ASP A 1 86 ? -5.404 -14.803 17.156 1.00 47.84 86 ASP A O 1
ATOM 647 N N . ALA A 1 87 ? -6.115 -14.991 19.269 1.00 43.03 87 ALA A N 1
ATOM 648 C CA . ALA A 1 87 ? -4.851 -14.889 20.020 1.00 43.03 87 ALA A CA 1
ATOM 649 C C . ALA A 1 87 ? -3.835 -13.752 19.724 1.00 43.03 87 ALA A C 1
ATOM 651 O O . ALA A 1 87 ? -2.944 -13.919 18.904 1.00 43.03 87 ALA A O 1
ATOM 652 N N . ILE A 1 88 ? -3.731 -12.761 20.630 1.00 45.31 88 ILE A N 1
ATOM 653 C CA . ILE A 1 88 ? -2.426 -12.318 21.179 1.00 45.31 88 ILE A CA 1
ATOM 654 C C . ILE A 1 88 ? -2.580 -12.011 22.685 1.00 45.31 88 ILE A C 1
ATOM 656 O O . ILE A 1 88 ? -2.872 -10.897 23.095 1.00 45.31 88 ILE A O 1
ATOM 660 N N . LEU A 1 89 ? -2.319 -12.992 23.553 1.00 47.00 89 LEU A N 1
ATOM 661 C CA . LEU A 1 89 ? -1.927 -12.726 24.945 1.00 47.00 89 LEU A CA 1
ATOM 662 C C . LEU A 1 89 ? -0.690 -13.564 25.262 1.00 47.00 89 LEU A C 1
ATOM 664 O O . LEU A 1 89 ? -0.771 -14.702 25.722 1.00 47.00 89 LEU A O 1
ATOM 668 N N . THR A 1 90 ? 0.490 -13.014 24.994 1.00 40.47 90 THR A N 1
ATOM 669 C CA . THR A 1 90 ? 1.746 -13.609 25.451 1.00 40.47 90 THR A CA 1
ATOM 670 C C . THR A 1 90 ? 1.922 -13.371 26.953 1.00 40.47 90 THR A C 1
ATOM 672 O O . THR A 1 90 ? 1.961 -12.240 27.421 1.00 40.47 90 THR A O 1
ATOM 675 N N . ASN A 1 91 ? 2.091 -14.474 27.691 1.00 43.09 91 ASN A N 1
ATOM 676 C CA . ASN A 1 91 ? 2.552 -14.566 29.083 1.00 43.09 91 ASN A CA 1
ATOM 677 C C . ASN A 1 91 ? 1.718 -13.857 30.166 1.00 43.09 91 ASN A C 1
ATOM 679 O O . ASN A 1 91 ? 2.002 -12.726 30.543 1.00 43.09 91 ASN A O 1
ATOM 683 N N . GLY A 1 92 ? 0.834 -14.615 30.824 1.00 44.09 92 GLY A N 1
ATOM 684 C CA . GLY A 1 92 ? 0.418 -14.314 32.200 1.00 44.09 92 GLY A CA 1
ATOM 685 C C . GLY A 1 92 ? -1.084 -14.389 32.439 1.00 44.09 92 GLY A C 1
ATOM 686 O O . GLY A 1 92 ? -1.730 -13.359 32.543 1.00 44.09 92 GLY A O 1
ATOM 687 N N . SER A 1 93 ? -1.592 -15.622 32.540 1.00 46.59 93 SER A N 1
ATOM 688 C CA . SER A 1 93 ? -2.853 -16.061 33.165 1.00 46.59 93 SER A CA 1
ATOM 689 C C . SER A 1 93 ? -3.929 -14.979 33.407 1.00 46.59 93 SER A C 1
ATOM 691 O O . SER A 1 93 ? -3.845 -14.183 34.350 1.00 46.59 93 SER A O 1
ATOM 693 N N . SER A 1 94 ? -4.981 -15.020 32.585 1.00 52.66 94 SER A N 1
ATOM 694 C CA . SER A 1 94 ? -6.201 -14.221 32.708 1.00 52.66 94 SER A CA 1
ATOM 695 C C . SER A 1 94 ? -7.439 -15.120 32.780 1.00 52.66 94 SER A C 1
ATOM 697 O O . SER A 1 94 ? -7.530 -16.162 32.129 1.00 52.66 94 SER A O 1
ATOM 699 N N . THR A 1 95 ? -8.412 -14.709 33.590 1.00 49.81 95 THR A N 1
ATOM 700 C CA . THR A 1 95 ? -9.808 -15.136 33.454 1.00 49.81 95 THR A CA 1
ATOM 701 C C . THR A 1 95 ? -10.549 -14.026 32.731 1.00 49.81 95 THR A C 1
ATOM 703 O O . THR A 1 95 ? -10.482 -12.872 33.154 1.00 49.81 95 THR A O 1
ATOM 706 N N . ALA A 1 96 ? -11.262 -14.368 31.666 1.00 54.38 96 ALA A N 1
ATOM 707 C CA . ALA A 1 96 ? -12.142 -13.447 30.965 1.00 54.38 96 ALA A CA 1
ATOM 708 C C . ALA A 1 96 ? -13.537 -14.060 30.870 1.00 54.38 96 ALA A C 1
ATOM 710 O O . ALA A 1 96 ? -13.675 -15.280 30.758 1.00 54.38 96 ALA A O 1
ATOM 711 N N . ALA A 1 97 ? -14.567 -13.218 30.913 1.00 48.41 97 ALA A N 1
ATOM 712 C CA . ALA A 1 97 ? -15.959 -13.655 30.815 1.00 48.41 97 ALA A CA 1
ATOM 713 C C . ALA A 1 97 ? -16.388 -14.006 29.373 1.00 48.41 97 ALA A C 1
ATOM 715 O O . ALA A 1 97 ? -17.550 -14.329 29.152 1.00 48.41 97 ALA A O 1
ATOM 716 N N . GLY A 1 98 ? -15.454 -13.977 28.414 1.00 56.12 98 GLY A N 1
ATOM 717 C CA . GLY A 1 98 ? -15.766 -14.012 26.987 1.00 56.12 98 GLY A CA 1
ATOM 718 C C . GLY A 1 98 ? -16.253 -12.651 26.486 1.00 56.12 98 GLY A C 1
ATOM 719 O O . GLY A 1 98 ? -16.505 -11.738 27.272 1.00 56.12 98 GLY A O 1
ATOM 720 N N . HIS A 1 99 ? -16.342 -12.518 25.167 1.00 71.00 99 HIS A N 1
ATOM 721 C CA . HIS A 1 99 ? -16.889 -11.340 24.507 1.00 71.00 99 HIS A CA 1
ATOM 722 C C . HIS A 1 99 ? -18.410 -11.468 24.449 1.00 71.00 99 HIS A C 1
ATOM 724 O O . HIS A 1 99 ? -18.933 -12.315 23.729 1.00 71.00 99 HIS A O 1
ATOM 730 N N . VAL A 1 100 ? -19.125 -10.659 25.229 1.00 77.06 100 VAL A N 1
ATOM 731 C CA . VAL A 1 100 ? -20.585 -10.771 25.348 1.00 77.06 100 VAL A CA 1
ATOM 732 C C . VAL A 1 100 ? -21.243 -9.570 24.694 1.00 77.06 100 VAL A C 1
ATOM 734 O O . VAL A 1 100 ? -21.007 -8.428 25.090 1.00 77.06 100 VAL A O 1
ATOM 737 N N . GLN A 1 101 ? -22.111 -9.827 23.718 1.00 87.69 101 GLN A N 1
ATOM 738 C CA . GLN A 1 101 ? -22.937 -8.776 23.140 1.00 87.69 101 GLN A CA 1
ATOM 739 C C . GLN A 1 101 ? -23.983 -8.296 24.147 1.00 87.69 101 GLN A C 1
ATOM 741 O O . GLN A 1 101 ? -24.706 -9.086 24.760 1.00 87.69 101 GLN A O 1
ATOM 746 N N . LYS A 1 102 ? -24.122 -6.979 24.252 1.00 89.50 102 LYS A N 1
ATOM 747 C CA . LYS A 1 102 ? -25.154 -6.298 25.030 1.00 89.50 102 LYS A CA 1
ATOM 748 C C . LYS A 1 102 ? -25.815 -5.220 24.176 1.00 89.50 102 LYS A C 1
ATOM 750 O O . LYS A 1 102 ? -25.253 -4.744 23.193 1.00 89.50 102 LYS A O 1
ATOM 755 N N . THR A 1 103 ? -27.040 -4.855 24.533 1.00 89.75 103 THR A N 1
ATOM 756 C CA . THR A 1 103 ? -27.750 -3.736 23.904 1.00 89.75 103 THR A CA 1
ATOM 757 C C . THR A 1 103 ? -27.243 -2.417 24.462 1.00 89.75 103 THR A C 1
ATOM 759 O O . THR A 1 103 ? -27.135 -2.283 25.682 1.00 89.75 103 THR A O 1
ATOM 762 N N . ASP A 1 104 ? -27.042 -1.420 23.608 1.00 89.12 104 ASP A N 1
ATOM 763 C CA . ASP A 1 104 ? -26.542 -0.111 24.030 1.00 89.12 104 ASP A CA 1
ATOM 764 C C . ASP A 1 104 ? -27.662 0.859 24.433 1.00 89.12 104 ASP A C 1
ATOM 766 O O . ASP A 1 104 ? -27.749 2.004 24.011 1.00 89.12 104 ASP A O 1
ATOM 770 N N . THR A 1 105 ? -28.600 0.392 25.256 1.00 85.50 105 THR A N 1
ATOM 771 C CA . THR A 1 105 ? -29.757 1.209 25.667 1.00 85.50 105 THR A CA 1
ATOM 772 C C . THR A 1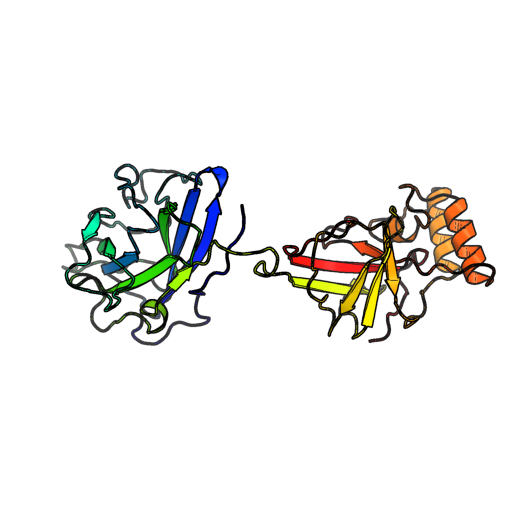 105 ? -29.401 2.331 26.639 1.00 85.50 105 THR A C 1
ATOM 774 O O . THR A 1 105 ? -30.222 3.215 26.874 1.00 85.50 105 THR A O 1
ATOM 777 N N . LEU A 1 106 ? -28.231 2.241 27.274 1.00 85.69 106 LEU A N 1
ATOM 778 C CA . LEU A 1 106 ? -27.732 3.237 28.221 1.00 85.69 106 LEU A CA 1
ATOM 779 C C . LEU A 1 106 ? -26.788 4.247 27.566 1.00 85.69 106 LEU A C 1
ATOM 781 O O . LEU A 1 106 ? -26.360 5.153 28.276 1.00 85.69 106 LEU A O 1
ATOM 785 N N . ASP A 1 107 ? -26.510 4.095 26.265 1.00 85.88 107 ASP A N 1
ATOM 786 C CA . ASP A 1 107 ? -25.659 4.992 25.483 1.00 85.88 107 ASP A CA 1
ATOM 787 C C . ASP A 1 107 ? -24.303 5.213 26.175 1.00 85.88 107 ASP A C 1
ATOM 789 O O . ASP A 1 107 ? -23.958 6.321 26.596 1.00 85.88 107 ASP A O 1
ATOM 793 N N . LEU A 1 108 ? -23.575 4.114 26.431 1.00 85.62 108 LEU A N 1
ATOM 794 C CA . LEU A 1 108 ? -22.355 4.171 27.258 1.00 85.62 108 LEU A CA 1
ATOM 795 C C . LEU A 1 108 ? -21.205 4.900 26.555 1.00 85.62 108 LEU A C 1
ATOM 797 O O . LEU A 1 108 ? -20.292 5.387 27.227 1.00 85.62 108 LEU A O 1
ATOM 801 N N . ASP A 1 109 ? -21.235 4.969 25.226 1.00 85.44 109 ASP A N 1
ATOM 802 C CA . ASP A 1 109 ? -20.312 5.778 24.442 1.00 85.44 109 ASP A CA 1
ATOM 803 C C . ASP A 1 109 ? -20.840 7.214 24.233 1.00 85.44 109 ASP A C 1
ATOM 805 O O . ASP A 1 109 ? -20.042 8.146 24.106 1.00 85.44 109 ASP A O 1
ATOM 809 N N . GLY A 1 110 ? -22.152 7.453 24.288 1.00 85.44 110 GLY A N 1
ATOM 810 C CA . GLY A 1 110 ? -22.768 8.747 23.995 1.00 85.44 110 GLY A CA 1
ATOM 811 C C . GLY A 1 110 ? -23.039 8.950 22.498 1.00 85.44 110 GLY A C 1
ATOM 812 O O . GLY A 1 110 ? -23.091 10.103 22.058 1.00 85.44 110 GLY A O 1
ATOM 813 N N . SER A 1 111 ? -23.081 7.876 21.699 1.00 85.94 111 SER A N 1
ATOM 814 C CA . SER A 1 111 ? -23.362 7.888 20.264 1.00 85.94 111 SER A CA 1
ATOM 815 C C . SER A 1 111 ? -24.713 7.248 19.952 1.00 85.94 111 SER A C 1
ATOM 817 O O . SER A 1 111 ? -24.923 6.053 20.094 1.00 85.94 111 SER A O 1
ATOM 819 N N . SER A 1 112 ? -25.622 8.013 19.343 1.00 86.12 112 SER A N 1
ATOM 820 C CA . SER A 1 112 ? -26.860 7.438 18.795 1.00 86.12 112 SER A CA 1
ATOM 821 C C . SER A 1 112 ? -26.648 6.602 17.524 1.00 86.12 112 SER A C 1
ATOM 823 O O . SER A 1 112 ? -27.622 6.096 16.966 1.00 86.12 112 SER A O 1
ATOM 825 N N . ALA A 1 113 ? -25.420 6.553 16.995 1.00 86.88 113 ALA A N 1
ATOM 826 C CA . ALA A 1 113 ? -25.081 5.795 15.793 1.00 86.88 113 ALA A CA 1
ATOM 827 C C . ALA A 1 113 ? -24.808 4.312 16.089 1.00 86.88 113 ALA A C 1
ATOM 829 O O . ALA A 1 113 ? -24.838 3.496 15.172 1.00 86.88 113 ALA A O 1
ATOM 830 N N . THR A 1 114 ? -24.557 3.958 17.347 1.00 90.75 114 THR A N 1
ATOM 831 C CA . THR A 1 114 ? -24.338 2.587 17.805 1.00 90.75 114 THR A CA 1
ATOM 832 C C . THR A 1 114 ? -25.584 2.095 18.548 1.00 90.75 114 THR A C 1
ATOM 834 O O . THR A 1 114 ? -26.373 2.865 19.093 1.00 90.75 114 THR A O 1
ATOM 837 N N . THR A 1 115 ? -25.855 0.792 18.481 1.00 93.31 115 THR A N 1
ATOM 838 C CA . THR A 1 115 ? -27.090 0.197 19.036 1.00 93.31 115 THR A CA 1
ATOM 839 C C . THR A 1 115 ? -26.826 -1.048 19.878 1.00 93.31 115 THR A C 1
ATOM 841 O O . THR A 1 115 ? -27.686 -1.490 20.653 1.00 93.31 115 THR A O 1
ATOM 844 N N . ALA A 1 116 ? -25.632 -1.621 19.760 1.00 93.81 116 ALA A N 1
ATOM 845 C CA . ALA A 1 116 ? -25.133 -2.697 20.595 1.00 93.81 116 ALA A CA 1
ATOM 846 C C . ALA A 1 116 ? -23.641 -2.507 20.846 1.00 93.81 116 ALA A C 1
ATOM 848 O O . ALA A 1 116 ? -22.965 -1.751 20.152 1.00 93.81 116 ALA A O 1
ATOM 849 N N . TYR A 1 117 ? -23.124 -3.237 21.823 1.00 92.75 117 TYR A N 1
ATOM 850 C CA . TYR A 1 117 ? -21.695 -3.314 22.064 1.00 92.75 117 TYR A CA 1
ATOM 851 C C . TYR A 1 117 ? -21.279 -4.730 22.430 1.00 92.75 117 TYR A C 1
ATOM 853 O O . TYR A 1 117 ? -22.075 -5.524 22.937 1.00 92.75 117 TYR A O 1
ATOM 861 N N . VAL A 1 118 ? -20.019 -5.044 22.158 1.00 89.06 118 VAL A N 1
ATOM 862 C CA . VAL A 1 118 ? -19.354 -6.243 22.657 1.00 89.06 118 VAL A CA 1
ATOM 863 C C . VAL A 1 118 ? -18.528 -5.845 23.870 1.00 89.06 118 VAL A C 1
ATOM 865 O O . VAL A 1 118 ? -17.612 -5.031 23.761 1.00 89.06 118 VAL A O 1
ATOM 868 N N . ASP A 1 119 ? -18.876 -6.403 25.024 1.00 83.31 119 ASP A N 1
ATOM 869 C CA . ASP A 1 119 ? -18.129 -6.226 26.267 1.00 83.31 119 ASP A CA 1
ATOM 870 C C . ASP A 1 119 ? -16.917 -7.163 26.272 1.00 83.31 119 ASP A C 1
ATOM 872 O O . ASP A 1 119 ? -17.061 -8.381 26.132 1.00 83.31 119 ASP A O 1
ATOM 876 N N . ALA A 1 120 ? -15.728 -6.585 26.407 1.00 79.25 120 ALA A N 1
ATOM 877 C CA . ALA A 1 120 ? -14.450 -7.267 26.497 1.00 79.25 120 ALA A CA 1
ATOM 878 C C . ALA A 1 120 ? -13.796 -6.923 27.839 1.00 79.25 120 ALA A C 1
ATOM 880 O O . ALA A 1 120 ? -13.193 -5.861 27.995 1.00 79.25 120 ALA A O 1
ATOM 881 N N . TYR A 1 121 ? -13.880 -7.842 28.799 1.00 74.44 121 TYR A N 1
ATOM 882 C CA . TYR A 1 121 ? -13.325 -7.663 30.139 1.00 74.44 121 TYR A CA 1
ATOM 883 C C . TYR A 1 121 ? -12.299 -8.741 30.480 1.00 74.44 121 TYR A C 1
ATOM 885 O O . TYR A 1 121 ? -12.575 -9.941 30.370 1.00 74.44 121 TYR A O 1
ATOM 893 N N . TRP A 1 122 ? -11.136 -8.315 30.975 1.00 72.81 122 TRP A N 1
ATOM 894 C CA . TRP A 1 122 ? -10.123 -9.216 31.508 1.00 72.81 122 TRP A CA 1
ATOM 895 C C . TRP A 1 122 ? -9.468 -8.692 32.781 1.00 72.81 122 TRP A C 1
ATOM 897 O O . TRP A 1 122 ? -9.237 -7.497 32.979 1.00 72.81 122 TRP A O 1
ATOM 907 N N . THR A 1 123 ? -9.095 -9.645 33.628 1.00 70.19 123 THR A N 1
ATOM 908 C CA . THR A 1 123 ? -8.279 -9.429 34.822 1.00 70.19 123 THR A CA 1
ATOM 909 C C . THR A 1 123 ? -7.087 -10.364 34.806 1.00 70.19 123 THR A C 1
ATOM 911 O O . THR A 1 123 ? -7.181 -11.500 34.335 1.00 70.19 123 THR A O 1
ATOM 914 N N . THR A 1 124 ? -5.975 -9.910 35.368 1.00 71.81 124 THR A N 1
ATOM 915 C CA . THR A 1 124 ? -4.787 -10.740 35.573 1.00 71.81 124 THR A CA 1
ATOM 916 C C . THR A 1 124 ? -4.981 -11.730 36.726 1.00 71.81 124 THR A C 1
ATOM 918 O O . THR A 1 124 ? -6.055 -11.840 37.313 1.00 71.81 124 THR A O 1
ATOM 921 N N . THR A 1 125 ? -3.952 -12.504 37.061 1.00 71.56 125 THR A N 1
ATOM 922 C CA . THR A 1 125 ? -4.040 -13.482 38.153 1.00 71.56 125 THR A CA 1
ATOM 923 C C . THR A 1 125 ? -3.855 -12.839 39.519 1.00 71.56 125 THR A C 1
ATOM 925 O O . THR A 1 125 ? -2.912 -12.077 39.744 1.00 71.56 125 THR A O 1
ATOM 928 N N . TYR A 1 126 ? -4.721 -13.220 40.455 1.00 75.31 126 TYR A N 1
ATOM 929 C CA . TYR A 1 126 ? -4.559 -12.902 41.866 1.00 75.31 126 TYR A CA 1
ATOM 930 C C . TYR A 1 126 ? -3.409 -13.709 42.481 1.00 75.31 126 TYR A C 1
ATOM 932 O O . TYR A 1 126 ? -3.444 -14.940 42.510 1.00 75.31 126 TYR A O 1
ATOM 940 N N . ASP A 1 127 ? -2.402 -13.017 43.004 1.00 73.75 127 ASP A N 1
ATOM 941 C CA . ASP A 1 127 ? -1.310 -13.606 43.765 1.00 73.75 127 ASP A CA 1
ATOM 942 C C . ASP A 1 127 ? -1.650 -13.580 45.262 1.00 73.75 127 ASP A C 1
ATOM 944 O O . ASP A 1 127 ? -1.594 -12.549 45.937 1.00 73.75 127 ASP A O 1
ATOM 948 N N . ALA A 1 128 ? -1.991 -14.754 45.797 1.00 77.25 128 ALA A N 1
ATOM 949 C CA . ALA A 1 128 ? -2.335 -14.924 47.205 1.00 77.25 128 ALA A CA 1
ATOM 950 C C . ALA A 1 128 ? -1.157 -14.664 48.163 1.00 77.25 128 ALA A C 1
ATOM 952 O O . ALA A 1 128 ? -1.390 -14.401 49.341 1.00 77.25 128 ALA A O 1
ATOM 953 N N . SER A 1 129 ? 0.094 -14.732 47.689 1.00 80.25 129 SER A N 1
ATOM 954 C CA . SER A 1 129 ? 1.280 -14.491 48.519 1.00 80.25 129 SER A CA 1
ATOM 955 C C . SER A 1 129 ? 1.518 -13.004 48.780 1.00 80.25 129 SER A C 1
ATOM 957 O O . SER A 1 129 ? 1.943 -12.625 49.871 1.00 80.25 129 SER A O 1
ATOM 959 N N . THR A 1 130 ? 1.184 -12.160 47.803 1.00 79.38 130 THR A N 1
ATOM 960 C CA . THR A 1 130 ? 1.262 -10.696 47.897 1.00 79.38 130 THR A CA 1
ATOM 961 C C . THR A 1 130 ? -0.097 -10.048 48.169 1.00 79.38 130 THR A C 1
ATOM 963 O O . THR A 1 130 ? -0.164 -8.839 48.380 1.00 79.38 130 THR A O 1
ATOM 966 N N . ASN A 1 131 ? -1.173 -10.846 48.204 1.00 81.25 131 ASN A N 1
ATOM 967 C CA . ASN A 1 131 ? -2.560 -10.408 48.360 1.00 81.25 131 ASN A CA 1
ATOM 968 C C . ASN A 1 131 ? -2.928 -9.304 47.346 1.00 81.25 131 ASN A C 1
ATOM 970 O O . ASN A 1 131 ? -3.545 -8.295 47.697 1.00 81.25 131 ASN A O 1
ATOM 974 N N . SER A 1 132 ? -2.482 -9.467 46.097 1.00 81.62 132 SER A N 1
ATOM 975 C CA . SER A 1 132 ? -2.596 -8.454 45.046 1.00 81.62 132 SER A CA 1
ATOM 976 C C . SER A 1 132 ? -2.752 -9.078 43.657 1.00 81.62 132 SER A C 1
ATOM 978 O O . SER A 1 132 ? -2.442 -10.250 43.451 1.00 81.62 132 SER A O 1
ATOM 980 N N . MET A 1 133 ? -3.257 -8.307 42.692 1.00 78.25 133 MET A N 1
ATOM 981 C CA . MET A 1 133 ? -3.308 -8.731 41.289 1.00 78.25 133 MET A CA 1
ATOM 982 C C . MET A 1 133 ? -1.928 -8.573 40.650 1.00 78.25 133 MET A C 1
ATOM 984 O O . MET A 1 133 ? -1.305 -7.518 40.769 1.00 78.25 133 MET A O 1
ATOM 988 N N . SER A 1 134 ? -1.459 -9.600 39.944 1.00 77.38 134 SER A N 1
ATOM 989 C CA . SER A 1 134 ? -0.187 -9.540 39.217 1.00 77.38 134 SER A CA 1
ATOM 990 C C . SER A 1 134 ? -0.288 -8.570 38.041 1.00 77.38 134 SER A C 1
ATOM 992 O O . SER A 1 134 ? -1.286 -8.566 37.330 1.00 77.38 134 SER A O 1
ATOM 994 N N . ALA A 1 135 ? 0.734 -7.755 37.799 1.00 78.38 135 ALA A N 1
ATOM 995 C CA . ALA A 1 135 ? 0.787 -6.929 36.594 1.00 78.38 135 ALA A CA 1
ATOM 996 C C . ALA A 1 135 ? 0.789 -7.800 35.329 1.00 78.38 135 ALA A C 1
ATOM 998 O O . ALA A 1 135 ? 1.456 -8.833 35.300 1.00 78.38 135 ALA A O 1
ATOM 999 N N . TRP A 1 136 ? 0.092 -7.356 34.284 1.00 77.88 136 TRP A N 1
ATOM 1000 C CA . TRP A 1 136 ? 0.162 -7.933 32.948 1.00 77.88 136 TRP A CA 1
ATOM 1001 C C . TRP A 1 136 ? 1.532 -7.630 32.320 1.00 77.88 136 TRP A C 1
ATOM 1003 O O . TRP A 1 136 ? 1.846 -6.461 32.067 1.00 77.88 136 TRP A O 1
ATOM 1013 N N . PRO A 1 137 ? 2.371 -8.648 32.058 1.00 70.19 137 PRO A N 1
ATOM 1014 C CA . PRO A 1 137 ? 3.649 -8.441 31.390 1.00 70.19 137 PRO A CA 1
ATOM 1015 C C . PRO A 1 137 ? 3.453 -7.905 29.967 1.00 70.19 137 PRO A C 1
ATOM 1017 O O . PRO A 1 137 ? 2.698 -8.471 29.186 1.00 70.19 137 PRO A O 1
ATOM 1020 N N . GLY A 1 138 ? 4.163 -6.830 29.614 1.00 75.12 138 GLY A N 1
ATOM 1021 C CA . GLY A 1 138 ? 4.112 -6.266 28.259 1.00 75.12 138 GLY A CA 1
ATOM 1022 C C . GLY A 1 138 ? 2.912 -5.357 27.973 1.00 75.12 138 GLY A C 1
ATOM 1023 O O . GLY A 1 138 ? 2.733 -4.958 26.831 1.00 75.12 138 GLY A O 1
ATOM 1024 N N . SER A 1 139 ? 2.140 -4.948 28.987 1.00 78.19 139 SER A N 1
ATOM 1025 C CA . SER A 1 139 ? 0.950 -4.089 28.829 1.00 78.19 139 SER A CA 1
ATOM 1026 C C . SER A 1 139 ? 1.195 -2.687 28.250 1.00 78.19 139 SER A C 1
ATOM 1028 O O . SER A 1 139 ? 0.247 -1.924 28.080 1.00 78.19 139 SER A O 1
ATOM 1030 N N . ALA A 1 140 ? 2.455 -2.312 28.017 1.00 86.06 140 ALA A N 1
ATOM 1031 C CA . ALA A 1 140 ? 2.811 -1.009 27.472 1.00 86.06 140 ALA A CA 1
ATOM 1032 C C . ALA A 1 140 ? 2.487 -0.900 25.974 1.00 86.06 140 ALA A C 1
ATOM 1034 O O . ALA A 1 140 ? 2.090 0.167 25.520 1.00 86.06 140 ALA A O 1
ATOM 1035 N N . ASP A 1 141 ? 2.640 -1.984 25.212 1.00 87.62 141 ASP A N 1
ATOM 1036 C CA . ASP A 1 141 ? 2.343 -2.015 23.779 1.00 87.62 141 ASP A CA 1
ATOM 1037 C C . ASP A 1 141 ? 2.046 -3.449 23.346 1.00 87.62 141 ASP A C 1
ATOM 1039 O O . ASP A 1 141 ? 2.928 -4.311 23.369 1.00 87.62 141 ASP A O 1
ATOM 1043 N N . VAL A 1 142 ? 0.787 -3.720 23.017 1.00 79.81 142 VAL A N 1
ATOM 1044 C CA . VAL A 1 142 ? 0.309 -5.091 22.854 1.00 79.81 142 VAL A CA 1
ATOM 1045 C C . VAL A 1 142 ? -0.922 -5.154 21.960 1.00 79.81 142 VAL A C 1
ATOM 1047 O O . VAL A 1 142 ? -1.816 -4.312 22.046 1.00 79.81 142 VAL A O 1
ATOM 1050 N N . LYS A 1 143 ? -0.974 -6.177 21.104 1.00 80.19 143 LYS A N 1
ATOM 1051 C CA . LYS A 1 143 ? -2.186 -6.541 20.366 1.00 80.19 143 LYS A CA 1
ATOM 1052 C C . LYS A 1 143 ? -3.145 -7.227 21.336 1.00 80.19 143 LYS A C 1
ATOM 1054 O O . LYS A 1 143 ? -2.724 -8.124 22.055 1.00 80.19 143 LYS A O 1
ATOM 1059 N N . LEU A 1 144 ? -4.384 -6.759 21.406 1.00 79.31 144 LEU A N 1
ATOM 1060 C CA . LEU A 1 144 ? -5.381 -7.213 22.370 1.00 79.31 144 LEU A CA 1
ATOM 1061 C C . LEU A 1 144 ? -6.136 -8.436 21.859 1.00 79.31 144 LEU A C 1
ATOM 1063 O O . LEU A 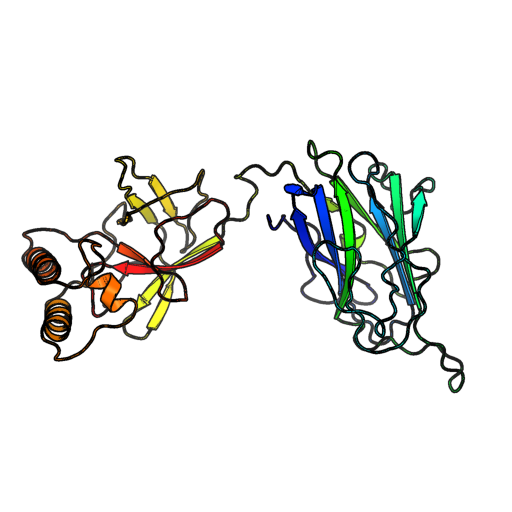1 144 ? -6.081 -9.503 22.465 1.00 79.31 144 LEU A O 1
ATOM 1067 N N . TYR A 1 145 ? -6.881 -8.248 20.778 1.00 76.94 145 TYR A N 1
ATOM 1068 C CA . TYR A 1 145 ? -7.768 -9.248 20.208 1.00 76.94 145 TYR A CA 1
ATOM 1069 C C . TYR A 1 145 ? -8.187 -8.825 18.805 1.00 76.94 145 TYR A C 1
ATOM 1071 O O . TYR A 1 145 ? -8.254 -7.632 18.509 1.00 76.94 145 TYR A O 1
ATOM 1079 N N . ASP A 1 146 ? -8.565 -9.807 18.001 1.00 78.94 146 ASP A N 1
ATOM 1080 C CA . ASP A 1 146 ? -9.261 -9.576 16.742 1.00 78.94 146 ASP A CA 1
ATOM 1081 C C . ASP A 1 146 ? -10.745 -9.822 16.952 1.00 78.94 146 ASP A C 1
ATOM 1083 O O . ASP A 1 146 ? -11.122 -10.745 17.665 1.00 78.94 146 ASP A O 1
ATOM 1087 N N . ILE A 1 147 ? -11.609 -9.018 16.347 1.00 81.50 147 ILE A N 1
ATOM 1088 C CA . ILE A 1 147 ? -13.055 -9.201 16.446 1.00 81.50 147 ILE A CA 1
ATOM 1089 C C . ILE A 1 147 ? -13.701 -9.175 15.068 1.00 81.50 147 ILE A C 1
ATOM 1091 O O . ILE A 1 147 ? -13.411 -8.313 14.239 1.00 81.50 147 ILE A O 1
ATOM 1095 N N . ASN A 1 148 ? -14.594 -10.141 14.848 1.00 86.44 148 ASN A N 1
ATOM 1096 C CA . ASN A 1 148 ? -15.245 -10.364 13.569 1.00 86.44 148 ASN A CA 1
ATOM 1097 C C . ASN A 1 148 ? -16.712 -9.944 13.601 1.00 86.44 148 ASN A C 1
ATOM 1099 O O . ASN A 1 148 ? -17.466 -10.288 14.513 1.00 86.44 148 ASN A O 1
ATOM 1103 N N . PHE A 1 149 ? -17.120 -9.273 12.534 1.00 90.25 149 PHE A N 1
ATOM 1104 C CA . PHE A 1 149 ? -18.485 -8.869 12.260 1.00 90.25 149 PHE A CA 1
ATOM 1105 C C . PHE A 1 149 ? -18.905 -9.383 10.887 1.00 90.25 149 PHE A C 1
ATOM 1107 O O . PHE A 1 149 ? -18.136 -9.340 9.927 1.00 90.25 149 PHE A O 1
ATOM 1114 N N . THR A 1 150 ? -20.145 -9.846 10.772 1.00 92.12 150 THR A N 1
ATOM 1115 C CA . THR A 1 150 ? -20.760 -10.083 9.464 1.00 92.12 150 THR A CA 1
ATOM 1116 C C . THR A 1 150 ? -21.428 -8.797 9.004 1.00 92.12 150 THR A C 1
ATOM 1118 O O . THR A 1 150 ? -22.321 -8.285 9.677 1.00 92.12 150 THR A O 1
ATOM 1121 N N . VAL A 1 151 ? -20.993 -8.271 7.863 1.00 92.25 151 VAL A N 1
ATOM 1122 C CA . VAL A 1 151 ? -21.542 -7.058 7.255 1.00 92.25 151 VAL A CA 1
ATOM 1123 C C . VAL A 1 151 ? -22.873 -7.376 6.580 1.00 92.25 151 VAL A C 1
ATOM 1125 O O . VAL A 1 151 ? -22.962 -8.286 5.755 1.00 92.25 151 VAL A O 1
ATOM 1128 N N . THR A 1 152 ? -23.910 -6.619 6.928 1.00 91.88 152 THR A N 1
ATOM 1129 C CA . THR A 1 152 ? -25.266 -6.752 6.375 1.00 91.88 152 THR A CA 1
ATOM 1130 C C . THR A 1 152 ? -25.643 -5.604 5.445 1.00 91.88 152 THR A C 1
ATOM 1132 O O . THR A 1 152 ? -26.508 -5.792 4.591 1.00 91.88 152 THR A O 1
ATOM 1135 N N . ASP A 1 153 ? -24.993 -4.445 5.572 1.00 88.69 153 ASP A N 1
ATOM 1136 C CA . ASP A 1 153 ? -25.195 -3.284 4.704 1.00 88.69 153 ASP A CA 1
ATOM 1137 C C . ASP A 1 153 ? -23.861 -2.581 4.416 1.00 88.69 153 ASP A C 1
ATOM 1139 O O . ASP A 1 153 ? -23.141 -2.184 5.330 1.00 88.69 153 ASP A O 1
ATOM 1143 N N . THR A 1 154 ? -23.544 -2.421 3.131 1.00 86.56 154 THR A N 1
ATOM 1144 C CA . THR A 1 154 ? -22.346 -1.725 2.637 1.00 86.56 154 THR A CA 1
ATOM 1145 C C . THR A 1 154 ? -22.677 -0.374 2.002 1.00 86.56 154 THR A C 1
ATOM 1147 O O . THR A 1 154 ? -21.803 0.235 1.402 1.00 86.56 154 THR A O 1
ATOM 1150 N N . SER A 1 155 ? -23.932 0.085 2.052 1.00 85.50 155 SER A N 1
ATOM 1151 C CA . SER A 1 155 ? -24.401 1.283 1.336 1.00 85.50 155 SER A CA 1
ATOM 1152 C C . SER A 1 155 ? -23.977 2.606 1.974 1.00 85.50 155 SER A C 1
ATOM 1154 O O . SER A 1 155 ? -24.154 3.669 1.379 1.00 85.50 155 SER A O 1
ATOM 1156 N N . SER A 1 156 ? -23.443 2.561 3.193 1.00 86.81 156 SER A N 1
ATOM 1157 C CA . SER A 1 156 ? -22.961 3.724 3.931 1.00 86.81 156 SER A CA 1
ATOM 1158 C C . SER A 1 156 ? -21.925 3.312 4.982 1.00 86.81 156 SER A C 1
ATOM 1160 O O . SER A 1 156 ? -21.894 2.138 5.364 1.00 86.81 156 SER A O 1
ATOM 1162 N N . PRO A 1 157 ? -21.114 4.255 5.498 1.00 88.69 157 PRO A N 1
ATOM 1163 C CA . PRO A 1 157 ? -20.086 3.937 6.482 1.00 88.69 157 PRO A CA 1
ATOM 1164 C C . PRO A 1 157 ? -20.645 3.302 7.755 1.00 88.69 157 PRO A C 1
ATOM 1166 O O . PRO A 1 157 ? -21.700 3.701 8.255 1.00 88.69 157 PRO A O 1
ATOM 1169 N N . ILE A 1 158 ? -19.931 2.320 8.288 1.00 91.75 158 ILE A N 1
ATOM 1170 C CA . ILE A 1 158 ? -20.281 1.591 9.503 1.00 91.75 158 ILE A CA 1
ATOM 1171 C C . ILE A 1 158 ? -19.635 2.289 10.694 1.00 91.75 158 ILE A C 1
ATOM 1173 O O . ILE A 1 158 ? -18.426 2.519 10.704 1.00 91.75 158 ILE A O 1
ATOM 1177 N N . SER A 1 159 ? -20.443 2.609 11.699 1.00 91.50 159 SER A N 1
ATOM 1178 C CA . SER A 1 159 ? -19.986 3.283 12.910 1.00 91.50 159 SER A CA 1
ATOM 1179 C C . SER A 1 159 ? -19.581 2.278 13.983 1.00 91.50 159 SER A C 1
ATOM 1181 O O . SER A 1 159 ? -20.338 1.362 14.312 1.00 91.50 159 SER A O 1
ATOM 1183 N N . PHE A 1 160 ? -18.400 2.499 14.546 1.00 93.62 160 PHE A N 1
ATOM 1184 C CA . PHE A 1 160 ? -17.860 1.828 15.718 1.00 93.62 160 PHE A CA 1
ATOM 1185 C C . PHE A 1 160 ? -17.391 2.864 16.735 1.00 93.62 160 PHE A C 1
ATOM 1187 O O . PHE A 1 160 ? -17.114 4.011 16.384 1.00 93.62 160 PHE A O 1
ATOM 1194 N N . ARG A 1 161 ? -17.259 2.463 17.998 1.00 93.00 161 ARG A N 1
ATOM 1195 C CA . ARG A 1 161 ? -16.694 3.324 19.044 1.00 93.00 161 ARG A CA 1
ATOM 1196 C C . ARG A 1 161 ? -16.212 2.501 20.228 1.00 93.00 161 ARG A C 1
ATOM 1198 O O . ARG A 1 161 ? -16.804 1.464 20.520 1.00 93.00 161 ARG A O 1
ATOM 1205 N N . PHE A 1 162 ? -15.173 2.952 20.934 1.00 93.38 162 PHE A N 1
ATOM 1206 C CA . PHE A 1 162 ? -14.815 2.344 22.217 1.00 93.38 162 PHE A CA 1
ATOM 1207 C C . PHE A 1 162 ? -15.300 3.184 23.393 1.00 93.38 162 PHE A C 1
ATOM 1209 O O . PHE A 1 162 ? -15.156 4.407 23.417 1.00 93.38 162 PHE A O 1
ATOM 1216 N N . SER A 1 163 ? -15.792 2.501 24.422 1.00 92.38 163 SER A N 1
ATOM 1217 C CA . SER A 1 163 ? -15.984 3.080 25.747 1.00 92.38 163 SER A CA 1
ATOM 1218 C C . SER A 1 163 ? -15.307 2.221 26.810 1.00 92.38 163 SER A C 1
ATOM 1220 O O . SER A 1 163 ? -14.970 1.050 26.602 1.00 92.38 163 SER A O 1
ATOM 1222 N N . ALA A 1 164 ? -15.044 2.837 27.956 1.00 89.75 164 ALA A N 1
ATOM 1223 C CA . ALA A 1 164 ? -14.541 2.125 29.115 1.00 89.75 164 ALA A CA 1
ATOM 1224 C C . ALA A 1 164 ? -15.653 1.245 29.695 1.00 89.75 164 ALA A C 1
ATOM 1226 O O . ALA A 1 164 ? -16.756 1.742 29.930 1.00 89.75 164 ALA A O 1
ATOM 1227 N N . ASP A 1 165 ? -15.361 -0.018 30.013 1.00 83.19 165 ASP A N 1
ATOM 1228 C CA . ASP A 1 165 ? -16.288 -0.765 30.859 1.00 83.19 165 ASP A CA 1
ATOM 1229 C C . ASP A 1 165 ? -16.257 -0.206 32.289 1.00 83.19 165 ASP A C 1
ATOM 1231 O O . ASP A 1 165 ? -15.204 0.046 32.886 1.00 83.19 165 ASP A O 1
ATOM 1235 N N . SER A 1 166 ? -17.459 -0.063 32.837 1.00 68.88 166 SER A N 1
ATOM 1236 C CA . SER A 1 166 ? -17.782 0.372 34.192 1.00 68.88 166 SER A CA 1
ATOM 1237 C C . SER A 1 166 ? -17.006 -0.341 35.308 1.00 68.88 166 SER A C 1
ATOM 1239 O O . SER A 1 166 ? -16.874 0.226 36.393 1.00 68.88 166 SER A O 1
ATOM 1241 N N . ASN A 1 167 ? -16.466 -1.541 35.065 1.00 65.19 167 ASN A N 1
ATOM 1242 C CA . ASN A 1 167 ? -15.749 -2.335 36.065 1.00 65.19 167 ASN A CA 1
ATOM 1243 C C . ASN A 1 167 ? -14.245 -2.513 35.777 1.00 65.19 167 ASN A C 1
ATOM 1245 O O . ASN A 1 167 ? -13.580 -3.232 36.527 1.00 65.19 167 ASN A O 1
ATOM 1249 N N . GLY A 1 168 ? -13.701 -1.937 34.694 1.00 65.94 168 GLY A N 1
ATOM 1250 C CA . GLY A 1 168 ? -12.540 -2.558 34.043 1.00 65.94 168 GLY A CA 1
ATOM 1251 C C . GLY A 1 168 ? -11.265 -1.757 33.846 1.00 65.94 168 GLY A C 1
ATOM 1252 O O . GLY A 1 168 ? -10.236 -2.386 33.617 1.00 65.94 168 GLY A O 1
ATOM 1253 N N . LEU A 1 169 ? -11.247 -0.427 33.942 1.00 79.19 169 LEU A N 1
ATOM 1254 C CA . LEU A 1 169 ? -9.991 0.300 33.715 1.00 79.19 169 LEU A CA 1
ATOM 1255 C C . LEU A 1 169 ? -9.045 0.247 34.918 1.00 79.19 169 LEU A C 1
ATOM 1257 O O . LEU A 1 169 ? -9.464 0.245 36.075 1.00 79.19 169 LEU A O 1
ATOM 1261 N N . LYS A 1 170 ? -7.741 0.281 34.629 1.00 80.75 170 LYS A N 1
ATOM 1262 C CA . LYS A 1 170 ? -6.705 0.505 35.638 1.00 80.75 170 LYS A CA 1
ATOM 1263 C C . LYS A 1 170 ? -6.993 1.795 36.421 1.00 80.75 170 LYS A C 1
ATOM 1265 O O . LYS A 1 170 ? -7.260 2.843 35.835 1.00 80.75 170 LYS A O 1
ATOM 1270 N N . GLU A 1 171 ? -6.869 1.737 37.744 1.00 82.56 171 GLU A N 1
ATOM 1271 C CA . GLU A 1 171 ? -7.044 2.906 38.609 1.00 82.56 171 GLU A CA 1
ATOM 1272 C C . GLU A 1 171 ? -6.112 4.062 38.197 1.00 82.56 171 GLU A C 1
ATOM 1274 O O . GLU A 1 171 ? -4.921 3.866 37.942 1.00 82.56 171 GLU A O 1
ATOM 1279 N N . GLY A 1 172 ? -6.667 5.276 38.113 1.00 85.81 172 GLY A N 1
ATOM 1280 C CA . GLY A 1 172 ? -5.946 6.480 37.687 1.00 85.81 172 GLY A CA 1
ATOM 1281 C C . GLY A 1 172 ? -5.782 6.633 36.171 1.00 85.81 172 GLY A C 1
ATOM 1282 O O . GLY A 1 172 ? -5.241 7.645 35.729 1.00 85.81 172 GLY A O 1
ATOM 1283 N N . TYR A 1 173 ? -6.268 5.674 35.377 1.00 90.69 173 TYR A N 1
ATOM 1284 C CA . TYR A 1 173 ? -6.210 5.708 33.920 1.00 90.69 173 TYR A CA 1
ATOM 1285 C C . TYR A 1 173 ? -7.577 5.970 33.293 1.00 90.69 173 TYR A C 1
ATOM 1287 O O . TYR A 1 173 ? -8.628 5.673 33.853 1.00 90.69 173 TYR A O 1
ATOM 1295 N N . SER A 1 174 ? -7.547 6.526 32.087 1.00 91.19 174 SER A N 1
ATOM 1296 C CA . SER A 1 174 ? -8.724 6.713 31.234 1.00 91.19 174 SER A CA 1
ATOM 1297 C C . SER A 1 174 ? -8.372 6.386 29.788 1.00 91.19 174 SER A C 1
ATOM 1299 O O . SER A 1 174 ? -7.196 6.408 29.417 1.00 91.19 174 SER A O 1
ATOM 1301 N N . LEU A 1 175 ? -9.377 6.110 28.958 1.00 92.19 175 LEU A N 1
ATOM 1302 C CA . LEU A 1 175 ? -9.150 5.982 27.522 1.00 92.19 175 LEU A CA 1
ATOM 1303 C C . LEU A 1 175 ? -8.635 7.306 26.931 1.00 92.19 175 LEU A C 1
ATOM 1305 O O . LEU A 1 175 ? -8.899 8.406 27.449 1.00 92.19 175 LEU A O 1
ATOM 1309 N N . SER A 1 176 ? -7.853 7.206 25.856 1.00 91.38 176 SER A N 1
ATOM 1310 C CA . SER A 1 176 ? -7.491 8.377 25.054 1.00 91.38 176 SER A CA 1
ATOM 1311 C C . SER A 1 176 ? -8.741 8.982 24.402 1.00 91.38 176 SER A C 1
ATOM 1313 O O . SER A 1 176 ? -9.758 8.305 24.250 1.00 91.38 176 SER A O 1
ATOM 1315 N N . THR A 1 177 ? -8.687 10.266 24.035 1.00 87.25 177 THR A N 1
ATOM 1316 C CA . THR A 1 177 ? -9.801 10.915 23.322 1.00 87.25 177 THR A CA 1
ATOM 1317 C C . THR A 1 177 ? -10.074 10.208 21.998 1.00 87.25 177 THR A C 1
ATOM 1319 O O . THR A 1 177 ? -11.199 9.794 21.780 1.00 87.25 177 THR A O 1
ATOM 1322 N N . ALA A 1 178 ? -9.026 9.931 21.212 1.00 85.88 178 ALA A N 1
ATOM 1323 C CA . ALA A 1 178 ? -9.147 9.232 19.932 1.00 85.88 178 ALA A CA 1
ATOM 1324 C C . ALA A 1 178 ? -9.815 7.850 20.049 1.00 85.88 178 ALA A C 1
ATOM 1326 O O . ALA A 1 178 ? -10.602 7.482 19.190 1.00 85.88 178 ALA A O 1
ATOM 1327 N N . SER A 1 179 ? -9.559 7.102 21.133 1.00 88.94 179 SER A N 1
ATOM 1328 C CA . SER A 1 179 ? -10.226 5.804 21.359 1.00 88.94 179 SER A CA 1
ATOM 1329 C C . SER A 1 179 ? -11.745 5.950 21.506 1.00 88.94 179 SER A C 1
ATOM 1331 O O . SER A 1 179 ? -12.484 5.013 21.239 1.00 88.94 179 SER A O 1
ATOM 1333 N N . GLN A 1 180 ? -12.194 7.109 21.985 1.00 88.62 180 GLN A N 1
ATOM 1334 C CA . GLN A 1 180 ? -13.586 7.422 22.287 1.00 88.62 180 GLN A CA 1
ATOM 1335 C C . GLN A 1 180 ? -14.228 8.312 21.220 1.00 88.62 180 GLN A C 1
ATOM 1337 O O . GLN A 1 180 ? -15.339 8.778 21.455 1.00 88.62 180 GLN A O 1
ATOM 1342 N N . ASP A 1 181 ? -13.564 8.588 20.100 1.00 88.69 181 ASP A N 1
ATOM 1343 C CA . ASP A 1 181 ? -14.172 9.283 18.966 1.00 88.69 181 ASP A CA 1
ATOM 1344 C C . ASP A 1 181 ? -14.910 8.268 18.072 1.00 88.69 181 ASP A C 1
ATOM 1346 O O . ASP A 1 181 ? -14.649 7.064 18.143 1.00 88.69 181 ASP A O 1
ATOM 1350 N N . ASP A 1 182 ? -15.855 8.735 17.251 1.00 85.25 182 ASP A N 1
ATOM 1351 C CA . ASP A 1 182 ? -16.560 7.864 16.304 1.00 85.25 182 ASP A CA 1
ATOM 1352 C C . ASP A 1 182 ? -15.574 7.293 15.269 1.00 85.25 182 ASP A C 1
ATOM 1354 O O . ASP A 1 182 ? -14.862 8.020 14.570 1.00 85.25 182 ASP A O 1
ATOM 1358 N N . ILE A 1 183 ? -15.566 5.971 15.143 1.00 89.38 183 ILE A N 1
ATOM 1359 C CA . ILE A 1 183 ? -14.759 5.209 14.195 1.00 89.38 183 ILE A CA 1
ATOM 1360 C C . ILE A 1 183 ? -15.665 4.867 13.017 1.00 89.38 183 ILE A C 1
ATOM 1362 O O . ILE A 1 183 ? -16.586 4.064 13.138 1.00 89.38 183 ILE A O 1
ATOM 1366 N N . SER A 1 184 ? -15.413 5.477 11.864 1.00 88.44 184 SER A N 1
ATOM 1367 C CA . SER A 1 184 ? -16.208 5.251 10.658 1.00 88.44 184 SER A CA 1
ATOM 1368 C C . SER A 1 184 ? -15.442 4.361 9.686 1.00 88.44 184 SER A C 1
ATOM 1370 O O . SER A 1 184 ? -14.416 4.776 9.149 1.00 88.44 184 SER A O 1
ATOM 1372 N N . ILE A 1 185 ? -15.942 3.150 9.451 1.00 87.81 185 ILE A N 1
ATOM 1373 C CA . ILE A 1 185 ? -15.401 2.219 8.458 1.00 87.81 185 ILE A CA 1
ATOM 1374 C C . ILE A 1 185 ? -16.270 2.307 7.216 1.00 87.81 185 ILE A C 1
ATOM 1376 O O . ILE A 1 185 ? -17.410 1.843 7.204 1.00 87.81 185 ILE A O 1
ATOM 1380 N N . ASP A 1 186 ? -15.737 2.923 6.171 1.00 84.88 186 ASP A N 1
ATOM 1381 C CA . ASP A 1 186 ? -16.433 3.012 4.899 1.00 84.88 186 ASP A CA 1
ATOM 1382 C C . ASP A 1 186 ? -16.144 1.767 4.055 1.00 84.88 186 ASP A C 1
ATOM 1384 O O . ASP A 1 186 ? -14.989 1.433 3.801 1.00 84.88 186 ASP A O 1
ATOM 1388 N N . LEU A 1 187 ? -17.205 1.055 3.671 1.00 81.25 187 LEU A N 1
ATOM 1389 C CA . LEU A 1 187 ? -17.155 -0.088 2.753 1.00 81.25 187 LEU A CA 1
ATOM 1390 C C . LEU A 1 187 ? -17.722 0.261 1.371 1.00 81.25 187 LEU A C 1
ATOM 1392 O O . LEU A 1 187 ? -17.742 -0.594 0.487 1.00 81.25 187 LEU A O 1
ATOM 1396 N N . THR A 1 188 ? -18.177 1.503 1.174 1.00 71.94 188 THR A N 1
ATOM 1397 C CA . THR A 1 188 ? -18.593 2.027 -0.134 1.00 71.94 188 THR A CA 1
ATOM 1398 C C . THR A 1 188 ? -17.405 2.356 -1.030 1.00 71.94 188 THR A C 1
ATOM 1400 O O . THR A 1 188 ? -17.636 2.754 -2.173 1.00 71.94 188 THR A O 1
ATOM 1403 N N . LEU A 1 189 ? -16.177 2.168 -0.514 1.00 58.69 189 LEU A N 1
ATOM 1404 C CA . LEU A 1 189 ? -14.921 2.549 -1.149 1.00 58.69 189 LEU A CA 1
ATOM 1405 C C . LEU A 1 189 ? -14.963 2.237 -2.639 1.00 58.69 189 LEU A C 1
ATOM 1407 O O . LEU A 1 189 ? -15.002 1.085 -3.085 1.00 58.69 189 LEU A O 1
ATOM 1411 N N . THR A 1 190 ? -14.978 3.315 -3.401 1.00 52.28 190 THR A N 1
ATOM 1412 C CA . THR A 1 190 ? -14.765 3.286 -4.831 1.00 52.28 190 THR A CA 1
ATOM 1413 C C . THR A 1 190 ? -13.265 3.134 -5.088 1.00 52.28 190 THR A C 1
ATOM 1415 O O . THR A 1 190 ? -12.451 3.298 -4.178 1.00 52.28 190 THR A O 1
ATOM 1418 N N . PRO A 1 191 ? -12.843 2.816 -6.318 1.00 45.22 191 PRO A N 1
ATOM 1419 C CA . PRO A 1 191 ? -11.423 2.727 -6.645 1.00 45.22 191 PRO A CA 1
ATOM 1420 C C . PRO A 1 191 ? -10.616 4.027 -6.395 1.00 45.22 191 PRO A C 1
ATOM 1422 O O . PRO A 1 191 ? -9.392 3.987 -6.463 1.00 45.22 191 PRO A O 1
ATOM 1425 N N . ASP A 1 192 ? -11.276 5.146 -6.072 1.00 47.19 192 ASP A N 1
ATOM 1426 C CA . ASP A 1 192 ? -10.656 6.409 -5.646 1.00 47.19 192 ASP A CA 1
ATOM 1427 C C . ASP A 1 192 ? -10.320 6.457 -4.137 1.00 47.19 192 ASP A C 1
ATOM 1429 O O . ASP A 1 192 ? -9.584 7.340 -3.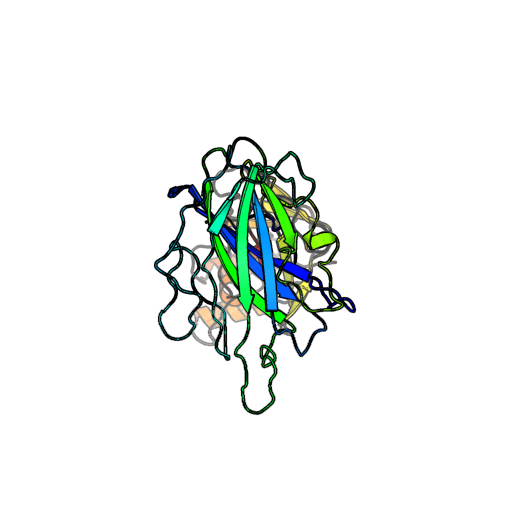700 1.00 47.19 192 ASP A O 1
ATOM 1433 N N . ASP A 1 193 ? -10.823 5.509 -3.337 1.00 47.44 193 ASP A N 1
ATOM 1434 C CA . ASP A 1 193 ? -10.629 5.466 -1.881 1.00 47.44 193 ASP A CA 1
ATOM 1435 C C . ASP A 1 193 ? -9.554 4.447 -1.430 1.00 47.44 193 ASP A C 1
ATOM 1437 O O . ASP A 1 193 ? -9.312 4.263 -0.233 1.00 47.44 193 ASP A O 1
ATOM 1441 N N . VAL A 1 194 ? -8.889 3.772 -2.377 1.00 55.81 194 VAL A N 1
ATOM 1442 C CA . VAL A 1 194 ? -7.736 2.895 -2.110 1.00 55.81 194 VAL A CA 1
ATOM 1443 C C . VAL A 1 194 ? -6.460 3.734 -2.037 1.00 55.81 194 VAL A C 1
ATOM 1445 O O . VAL A 1 194 ? -6.230 4.614 -2.864 1.00 55.81 194 VAL A O 1
ATOM 1448 N N . VAL A 1 195 ? -5.608 3.475 -1.038 1.00 63.31 195 VAL A N 1
ATOM 1449 C CA . VAL A 1 195 ? -4.343 4.207 -0.891 1.00 63.31 195 VAL A CA 1
ATOM 1450 C C . VAL A 1 195 ? -3.376 3.749 -1.977 1.00 63.31 195 VAL A C 1
ATOM 1452 O O . VAL A 1 195 ? -2.733 2.707 -1.861 1.00 63.31 195 VAL A O 1
ATOM 1455 N N . GLN A 1 196 ? -3.252 4.551 -3.027 1.00 79.25 196 GLN A N 1
ATOM 1456 C CA . GLN A 1 196 ? -2.112 4.479 -3.922 1.00 79.25 196 GLN A CA 1
ATOM 1457 C C . GLN A 1 196 ? -0.906 5.165 -3.278 1.00 79.25 196 GLN A C 1
ATOM 1459 O O . GLN A 1 196 ? -0.981 6.320 -2.860 1.00 79.25 196 GLN A O 1
ATOM 1464 N N . ALA A 1 197 ? 0.226 4.469 -3.255 1.00 84.62 197 ALA A N 1
ATOM 1465 C CA . ALA A 1 197 ? 1.505 5.037 -2.852 1.00 84.62 197 ALA A CA 1
ATOM 1466 C C . ALA A 1 197 ? 2.610 4.414 -3.705 1.00 84.62 197 ALA A C 1
ATOM 1468 O O . ALA A 1 197 ? 3.205 3.402 -3.339 1.00 84.62 197 ALA A O 1
ATOM 1469 N N . ILE A 1 198 ? 2.835 5.001 -4.880 1.00 91.81 198 ILE A N 1
ATOM 1470 C CA . ILE A 1 198 ? 3.884 4.569 -5.803 1.00 91.81 198 ILE A CA 1
ATOM 1471 C C . ILE A 1 198 ? 4.990 5.615 -5.764 1.00 91.81 198 ILE A C 1
ATOM 1473 O O . ILE A 1 198 ? 4.788 6.747 -6.216 1.00 91.81 198 ILE A O 1
ATOM 1477 N N . THR A 1 199 ? 6.143 5.237 -5.223 1.00 93.12 199 THR A N 1
ATOM 1478 C CA . THR A 1 199 ? 7.365 6.036 -5.292 1.00 93.12 199 THR A CA 1
ATOM 1479 C C . THR A 1 199 ? 8.240 5.533 -6.430 1.00 93.12 199 THR A C 1
ATOM 1481 O O . THR A 1 199 ? 8.308 4.335 -6.692 1.00 93.12 199 THR A O 1
ATOM 1484 N N . LEU A 1 200 ? 8.859 6.465 -7.147 1.00 93.69 200 LEU A N 1
ATOM 1485 C CA . LEU A 1 200 ? 9.759 6.196 -8.251 1.00 93.69 200 LEU A CA 1
ATOM 1486 C C . LEU A 1 200 ? 11.092 6.894 -8.010 1.00 93.69 200 LEU A C 1
ATOM 1488 O O . LEU A 1 200 ? 11.155 8.103 -7.746 1.00 93.69 200 LEU A O 1
ATOM 1492 N N . GLY A 1 201 ? 12.157 6.126 -8.167 1.00 92.56 201 GLY A N 1
ATOM 1493 C CA . GLY A 1 201 ? 13.520 6.618 -8.186 1.00 92.56 201 GLY A CA 1
ATOM 1494 C C . GLY A 1 201 ? 14.348 5.948 -9.269 1.00 92.56 201 GLY A C 1
ATOM 1495 O O . GLY A 1 201 ? 13.834 5.233 -10.126 1.00 92.56 201 GLY A O 1
ATOM 1496 N N . TYR A 1 202 ? 15.640 6.220 -9.242 1.00 90.69 202 TYR A N 1
ATOM 1497 C CA . TYR A 1 202 ? 16.647 5.568 -10.064 1.00 90.69 202 TYR A CA 1
ATOM 1498 C C . TYR A 1 202 ? 17.845 5.221 -9.189 1.00 90.69 202 TYR A C 1
ATOM 1500 O O . TYR A 1 202 ? 18.099 5.883 -8.178 1.00 90.69 202 TYR A O 1
ATOM 1508 N N . GLU A 1 203 ? 18.572 4.181 -9.570 1.00 88.38 203 GLU A N 1
ATOM 1509 C CA . GLU A 1 203 ? 19.830 3.816 -8.929 1.00 88.38 203 GLU A CA 1
ATOM 1510 C C . GLU A 1 203 ? 20.992 4.299 -9.784 1.00 88.38 203 GLU A C 1
ATOM 1512 O O . GLU A 1 203 ? 20.981 4.139 -11.002 1.00 88.38 203 GLU A O 1
ATOM 1517 N N . ASP A 1 204 ? 21.993 4.896 -9.143 1.00 75.62 204 ASP A N 1
ATOM 1518 C CA . ASP A 1 204 ? 23.258 5.176 -9.808 1.00 75.62 204 ASP A CA 1
ATOM 1519 C C . ASP A 1 204 ? 24.151 3.923 -9.865 1.00 75.62 204 ASP A C 1
ATOM 1521 O O . ASP A 1 204 ? 23.912 2.907 -9.210 1.00 75.62 204 ASP A O 1
ATOM 1525 N N . SER A 1 205 ? 25.257 4.019 -10.601 1.00 69.94 205 SER A N 1
ATOM 1526 C CA . SER A 1 205 ? 26.290 2.970 -10.660 1.00 69.94 205 SER A CA 1
ATOM 1527 C C . SER A 1 205 ? 26.912 2.577 -9.301 1.00 69.94 205 SER A C 1
ATOM 1529 O O . SER A 1 205 ? 27.626 1.572 -9.223 1.00 69.94 205 SER A O 1
ATOM 1531 N N . ALA A 1 206 ? 26.667 3.335 -8.223 1.00 75.31 206 ALA A N 1
ATOM 1532 C CA . ALA A 1 206 ? 27.067 3.003 -6.855 1.00 75.31 206 ALA A CA 1
ATOM 1533 C C . ALA A 1 206 ? 25.944 2.324 -6.039 1.00 75.31 206 ALA A C 1
ATOM 1535 O O . ALA A 1 206 ? 26.183 1.946 -4.887 1.00 75.31 206 ALA A O 1
ATOM 1536 N N . GLY A 1 207 ? 24.758 2.134 -6.625 1.00 77.56 207 GLY A N 1
ATOM 1537 C CA . GLY A 1 207 ? 23.575 1.530 -6.010 1.00 77.56 207 GLY A CA 1
ATOM 1538 C C . GLY A 1 207 ? 22.802 2.479 -5.092 1.00 77.56 207 GLY A C 1
ATOM 1539 O O . GLY A 1 207 ? 22.048 2.024 -4.232 1.00 77.56 207 GLY A O 1
ATOM 1540 N N . ALA A 1 208 ? 23.019 3.793 -5.193 1.00 83.44 208 ALA A N 1
ATOM 1541 C CA . ALA A 1 208 ? 22.278 4.767 -4.405 1.00 83.44 208 ALA A CA 1
ATOM 1542 C C . ALA A 1 208 ? 20.932 5.079 -5.073 1.00 83.44 208 ALA A C 1
ATOM 1544 O O . ALA A 1 208 ? 20.890 5.629 -6.172 1.00 83.44 208 ALA A O 1
ATOM 1545 N N . HIS A 1 209 ? 19.833 4.772 -4.380 1.00 87.12 209 HIS A N 1
ATOM 1546 C CA . HIS A 1 209 ? 18.487 5.078 -4.858 1.00 87.12 209 HIS A CA 1
ATOM 1547 C C . HIS A 1 209 ? 18.139 6.557 -4.631 1.00 87.12 209 HIS A C 1
ATOM 1549 O O . HIS A 1 209 ? 18.128 7.042 -3.494 1.00 87.12 209 HIS A O 1
ATOM 1555 N N . THR A 1 210 ? 17.837 7.271 -5.714 1.00 89.75 210 THR A N 1
ATOM 1556 C CA . THR A 1 210 ? 17.467 8.692 -5.713 1.00 89.75 210 THR A CA 1
ATOM 1557 C C . THR A 1 210 ? 16.055 8.861 -6.254 1.00 89.75 210 THR A C 1
ATOM 1559 O O . THR A 1 210 ? 15.747 8.391 -7.344 1.00 89.75 210 THR A O 1
ATOM 1562 N N . ALA A 1 211 ? 15.190 9.555 -5.510 1.00 89.94 211 ALA A N 1
ATOM 1563 C CA . ALA A 1 211 ? 13.832 9.851 -5.960 1.00 89.94 211 ALA A CA 1
ATOM 1564 C C . ALA A 1 211 ? 13.842 10.750 -7.207 1.00 89.94 211 ALA A C 1
ATOM 1566 O O . ALA A 1 211 ? 14.636 11.691 -7.299 1.00 89.94 211 ALA A O 1
ATOM 1567 N N . LEU A 1 212 ? 12.934 10.488 -8.146 1.00 88.94 212 LEU A N 1
ATOM 1568 C CA . LEU A 1 212 ? 12.788 11.313 -9.343 1.00 88.94 212 LEU A CA 1
ATOM 1569 C C . LEU A 1 212 ? 12.193 12.701 -9.025 1.00 88.94 212 LEU A C 1
ATOM 1571 O O . LEU A 1 212 ? 11.505 12.900 -8.022 1.00 88.94 212 LEU A O 1
ATOM 1575 N N . GLY A 1 213 ? 12.441 13.669 -9.908 1.00 85.69 213 GLY A N 1
ATOM 1576 C CA . GLY A 1 213 ? 11.945 15.043 -9.793 1.00 85.69 213 GLY A CA 1
ATOM 1577 C C . GLY A 1 213 ? 10.455 15.218 -10.117 1.00 85.69 213 GLY A C 1
ATOM 1578 O O . GLY A 1 213 ? 9.685 14.264 -10.235 1.00 85.69 213 GLY A O 1
ATOM 1579 N N . ASN A 1 214 ? 10.022 16.470 -10.275 1.00 89.44 214 ASN A N 1
ATOM 1580 C CA . ASN A 1 214 ? 8.661 16.788 -10.726 1.00 89.44 214 ASN A CA 1
ATOM 1581 C C . ASN A 1 214 ? 8.570 16.691 -12.252 1.00 89.44 214 ASN A C 1
ATOM 1583 O O . ASN A 1 214 ? 9.182 17.486 -12.961 1.00 89.44 214 ASN A O 1
ATOM 1587 N N . GLN A 1 215 ? 7.764 15.767 -12.767 1.00 88.38 215 GLN A N 1
ATOM 1588 C CA . GLN A 1 215 ? 7.668 15.484 -14.206 1.00 88.38 215 GLN A CA 1
ATOM 1589 C C . GLN A 1 215 ? 6.397 14.689 -14.516 1.00 88.38 215 GLN A C 1
ATOM 1591 O O . GLN A 1 215 ? 5.689 14.271 -13.607 1.00 88.38 215 GLN A O 1
ATOM 1596 N N . SER A 1 216 ? 6.083 14.473 -15.794 1.00 91.94 216 SER A N 1
ATOM 1597 C CA . SER A 1 216 ? 5.035 13.525 -16.190 1.00 91.94 216 SER A CA 1
ATOM 1598 C C . SER A 1 216 ? 5.634 12.354 -16.956 1.00 91.94 216 SER A C 1
ATOM 1600 O O . SER A 1 216 ? 6.546 12.523 -17.768 1.00 91.94 216 SER A O 1
ATOM 1602 N N . LEU A 1 217 ? 5.103 11.171 -16.678 1.00 93.50 217 LEU A N 1
ATOM 1603 C CA . LEU A 1 217 ? 5.477 9.917 -17.312 1.00 93.50 217 LEU A CA 1
ATOM 1604 C C . LEU A 1 217 ? 4.362 9.476 -18.254 1.00 93.50 217 LEU A C 1
ATOM 1606 O O . LEU A 1 217 ? 3.179 9.619 -17.939 1.00 93.50 217 LEU A O 1
ATOM 1610 N N . ILE A 1 218 ? 4.747 8.957 -19.410 1.00 94.88 218 ILE A N 1
ATOM 1611 C CA . ILE A 1 218 ? 3.859 8.381 -20.411 1.00 94.88 218 ILE A CA 1
ATOM 1612 C C . ILE A 1 218 ? 4.000 6.865 -20.311 1.00 94.88 218 ILE A C 1
ATOM 1614 O O . ILE A 1 218 ? 5.037 6.304 -20.644 1.00 94.88 218 ILE A O 1
ATOM 1618 N N . PHE A 1 219 ? 2.949 6.196 -19.857 1.00 95.69 219 PHE A N 1
ATOM 1619 C CA . PHE A 1 219 ? 2.851 4.743 -19.837 1.00 95.69 219 PHE A CA 1
ATOM 1620 C C . PHE A 1 219 ? 2.368 4.273 -21.206 1.00 95.69 219 PHE A C 1
ATOM 1622 O O . PHE A 1 219 ? 1.205 4.485 -21.572 1.00 95.69 219 PHE A O 1
ATOM 1629 N N . VAL A 1 220 ? 3.275 3.677 -21.976 1.00 95.12 220 VAL A N 1
ATOM 1630 C CA . VAL A 1 220 ? 3.020 3.275 -23.361 1.00 95.12 220 VAL A CA 1
ATOM 1631 C C . VAL A 1 220 ? 2.378 1.895 -23.384 1.00 95.12 220 VAL A C 1
ATOM 1633 O O . VAL A 1 220 ? 2.929 0.930 -22.853 1.00 95.12 220 VAL A O 1
ATOM 1636 N N . SER A 1 221 ? 1.194 1.796 -23.988 1.00 92.00 221 SER A N 1
ATOM 1637 C CA . SER A 1 221 ? 0.433 0.548 -24.067 1.00 92.00 221 SER A CA 1
ATOM 1638 C C . SER A 1 221 ? 0.681 -0.189 -25.383 1.00 92.00 221 SER A C 1
ATOM 1640 O O . SER A 1 221 ? 0.863 0.418 -26.438 1.00 92.00 221 SER A O 1
ATOM 1642 N N . SER A 1 222 ? 0.564 -1.519 -25.351 1.00 85.38 222 SER A N 1
ATOM 1643 C CA . SER A 1 222 ? 0.469 -2.335 -26.570 1.00 85.38 222 SER A CA 1
ATOM 1644 C C . SER A 1 222 ? -0.844 -2.108 -27.339 1.00 85.38 222 SER A C 1
ATOM 1646 O O . SER A 1 222 ? -0.929 -2.413 -28.529 1.00 85.38 222 SER A O 1
ATOM 1648 N N . SER A 1 223 ? -1.867 -1.542 -26.686 1.00 76.38 223 SER A N 1
ATOM 1649 C CA . SER A 1 223 ? -3.197 -1.276 -27.237 1.00 76.38 223 SER A CA 1
ATOM 1650 C C . SER A 1 223 ? -3.417 0.202 -27.584 1.00 76.38 223 SER A C 1
ATOM 1652 O O . SER A 1 223 ? -4.440 0.767 -27.223 1.00 76.38 223 SER A O 1
ATOM 1654 N N . SER A 1 224 ? -2.479 0.848 -28.281 1.00 70.88 224 SER A N 1
ATOM 1655 C CA . SER A 1 224 ? -2.579 2.189 -28.913 1.00 70.88 224 SER A CA 1
ATOM 1656 C C . SER A 1 224 ? -2.954 3.420 -28.059 1.00 70.88 224 SER A C 1
ATOM 1658 O O . SER A 1 224 ? -2.741 4.539 -28.520 1.00 70.88 224 SER A O 1
ATOM 1660 N N . GLU A 1 225 ? -3.487 3.259 -26.850 1.00 85.19 225 GLU A N 1
ATOM 1661 C CA . GLU A 1 225 ? -3.824 4.340 -25.925 1.00 85.19 225 GLU A CA 1
ATOM 16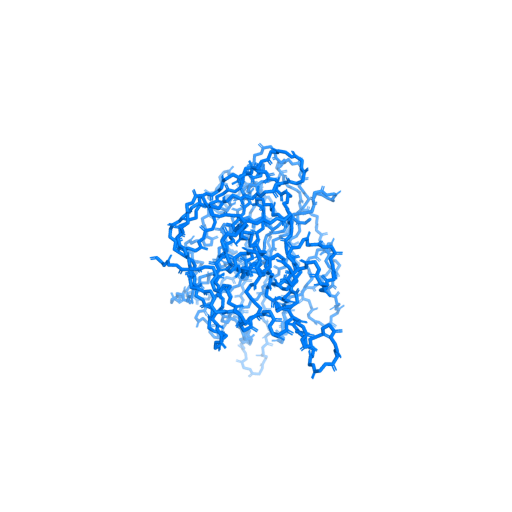62 C C . GLU A 1 225 ? -2.784 4.395 -24.805 1.00 85.19 225 GLU A C 1
ATOM 1664 O O . GLU A 1 225 ? -2.740 3.536 -23.924 1.00 85.19 225 GLU A O 1
ATOM 1669 N N . ASN A 1 226 ? -1.933 5.417 -24.858 1.00 92.19 226 ASN A N 1
ATOM 1670 C CA . ASN A 1 226 ? -0.953 5.697 -23.815 1.00 92.19 226 ASN A CA 1
ATOM 1671 C C . ASN A 1 226 ? -1.612 6.497 -22.689 1.00 92.19 226 ASN A C 1
ATOM 1673 O O . ASN A 1 226 ? -2.482 7.333 -22.939 1.00 92.19 226 ASN A O 1
ATOM 1677 N N . THR A 1 227 ? -1.169 6.282 -21.452 1.00 93.50 227 THR A N 1
ATOM 1678 C CA . THR A 1 227 ? -1.659 7.031 -20.287 1.00 93.50 227 THR A CA 1
ATOM 1679 C C . THR A 1 227 ? -0.566 7.944 -19.761 1.00 93.50 227 THR A C 1
ATOM 1681 O O . THR A 1 227 ? 0.518 7.476 -19.433 1.00 93.50 227 THR A O 1
ATOM 1684 N N . THR A 1 228 ? -0.843 9.239 -19.640 1.00 94.44 228 THR A N 1
ATOM 1685 C CA . THR A 1 228 ? 0.100 10.195 -19.044 1.00 94.44 228 THR A CA 1
ATOM 1686 C C . THR A 1 228 ? -0.274 10.462 -17.594 1.00 94.44 228 THR A C 1
ATOM 1688 O O . THR A 1 228 ? -1.416 10.821 -17.311 1.00 94.44 228 THR A O 1
ATOM 1691 N N . VAL A 1 229 ? 0.691 10.338 -16.684 1.00 92.69 229 VAL A N 1
ATOM 1692 C CA . VAL A 1 229 ? 0.496 10.567 -15.247 1.00 92.69 229 VAL A CA 1
ATOM 1693 C C . VAL A 1 229 ? 1.559 11.532 -14.743 1.00 92.69 229 VAL A C 1
ATOM 1695 O O . VAL A 1 229 ? 2.746 11.383 -15.033 1.00 92.69 229 VAL A O 1
ATOM 1698 N N . SER A 1 230 ? 1.132 12.545 -13.996 1.00 91.75 230 SER A N 1
ATOM 1699 C CA . SER A 1 230 ? 2.049 13.487 -13.359 1.00 91.75 230 SER A CA 1
ATOM 1700 C C . SER A 1 230 ? 2.647 12.894 -12.090 1.00 91.75 230 SER A C 1
ATOM 1702 O O . SER A 1 230 ? 1.998 12.133 -11.381 1.00 91.75 230 SER A O 1
ATOM 1704 N N . MET A 1 231 ? 3.875 13.283 -11.784 1.00 89.06 231 MET A N 1
ATOM 1705 C CA . MET A 1 231 ? 4.637 12.852 -10.624 1.00 89.06 231 MET A CA 1
ATOM 1706 C C . MET A 1 231 ? 5.154 14.084 -9.882 1.00 89.06 231 MET A C 1
ATOM 1708 O O . MET A 1 231 ? 5.571 15.069 -10.496 1.00 89.06 231 MET A O 1
ATOM 1712 N N . THR A 1 232 ? 5.092 14.044 -8.554 1.00 88.12 232 THR A N 1
ATOM 1713 C CA . THR A 1 232 ? 5.566 15.123 -7.679 1.00 88.12 232 THR A CA 1
ATOM 1714 C C . THR A 1 232 ? 6.517 14.550 -6.642 1.00 88.12 232 THR A C 1
ATOM 1716 O O . THR A 1 232 ? 6.126 13.676 -5.872 1.00 88.12 232 THR A O 1
ATOM 1719 N N . SER A 1 233 ? 7.757 15.039 -6.617 1.00 85.81 233 SER A N 1
ATOM 1720 C CA . SER A 1 233 ? 8.815 14.615 -5.693 1.00 85.81 233 SER A CA 1
ATOM 1721 C C . SER A 1 233 ? 8.951 13.089 -5.627 1.00 85.81 233 SER A C 1
ATOM 1723 O O . SER A 1 233 ? 8.904 12.501 -4.547 1.00 85.81 233 SER A O 1
ATOM 1725 N N . GLY A 1 234 ? 9.016 12.443 -6.792 1.00 86.81 234 GLY A N 1
ATOM 1726 C CA . GLY A 1 234 ? 9.142 10.992 -6.919 1.00 86.81 234 GLY A CA 1
ATOM 1727 C C . GLY A 1 234 ? 7.870 10.205 -6.607 1.00 86.81 234 GLY A C 1
ATOM 1728 O O . GLY A 1 234 ? 7.899 8.989 -6.672 1.00 86.81 234 GLY A O 1
ATOM 1729 N N . THR A 1 235 ? 6.745 10.845 -6.277 1.00 89.81 235 THR A N 1
ATOM 1730 C CA . THR A 1 235 ? 5.469 10.150 -6.033 1.00 89.81 235 THR A CA 1
ATOM 1731 C C . THR A 1 235 ? 4.556 10.270 -7.243 1.00 89.81 235 THR A C 1
ATOM 1733 O O . THR A 1 235 ? 4.268 11.386 -7.694 1.00 89.81 235 THR A O 1
ATOM 1736 N N . LEU A 1 236 ? 4.101 9.136 -7.779 1.00 91.81 236 LEU A N 1
ATOM 1737 C CA . LEU A 1 236 ? 3.170 9.103 -8.905 1.00 91.81 236 LEU A CA 1
ATOM 1738 C C . LEU A 1 236 ? 1.796 9.637 -8.478 1.00 91.81 236 LEU A C 1
ATOM 1740 O O . LEU A 1 236 ? 1.313 9.338 -7.388 1.00 91.81 236 LEU A O 1
ATOM 1744 N N . GLY A 1 237 ? 1.169 10.433 -9.339 1.00 85.75 237 GLY A N 1
ATOM 1745 C CA . GLY A 1 237 ? -0.195 10.905 -9.134 1.00 85.75 237 GLY A CA 1
ATOM 1746 C C . GLY A 1 237 ? -1.229 9.774 -9.208 1.00 85.75 237 GLY A C 1
ATOM 1747 O O . GLY A 1 237 ? -0.941 8.728 -9.792 1.00 85.75 237 GLY A O 1
ATOM 1748 N N . PRO A 1 238 ? -2.440 10.010 -8.663 1.00 83.44 238 PRO A N 1
ATOM 1749 C CA . PRO A 1 238 ? -3.512 9.022 -8.597 1.00 83.44 238 PRO A CA 1
ATOM 1750 C C . PRO A 1 238 ? -3.828 8.434 -9.975 1.00 83.44 238 PRO A C 1
ATOM 1752 O O . PRO A 1 238 ? -4.071 9.169 -10.937 1.00 83.44 238 PRO A O 1
ATOM 1755 N N . LEU A 1 239 ? -3.866 7.104 -10.061 1.00 84.19 239 LEU A N 1
ATOM 1756 C CA . LEU A 1 239 ? -4.369 6.397 -11.239 1.00 84.19 239 LEU A CA 1
ATOM 1757 C C . LEU A 1 239 ? -5.899 6.310 -11.177 1.00 84.19 239 LEU A C 1
ATOM 1759 O O . LEU A 1 239 ? -6.454 5.923 -10.157 1.00 84.19 239 LEU A O 1
ATOM 1763 N N . SER A 1 240 ? -6.591 6.620 -12.274 1.00 78.56 240 SER A N 1
ATOM 1764 C CA . SER A 1 240 ? -8.059 6.518 -12.355 1.00 78.56 240 SER A CA 1
ATOM 1765 C C . SER A 1 240 ? -8.561 5.098 -12.644 1.00 78.56 240 SER A C 1
ATOM 1767 O O . SER A 1 240 ? -9.738 4.797 -12.463 1.00 78.56 240 SER A O 1
ATOM 1769 N N . GLN A 1 241 ? -7.679 4.223 -13.128 1.00 79.00 241 GLN A N 1
ATOM 1770 C CA . GLN A 1 241 ? -7.969 2.835 -13.477 1.00 79.00 241 GLN A CA 1
ATOM 1771 C C . GLN A 1 241 ? -6.674 2.013 -13.524 1.00 79.00 241 GLN A C 1
ATOM 1773 O O . GLN A 1 241 ? -5.574 2.557 -13.412 1.00 79.00 241 GLN A O 1
ATOM 1778 N N . GLU A 1 242 ? -6.802 0.698 -13.715 1.00 87.06 242 GLU A N 1
ATOM 1779 C CA . GLU A 1 242 ? -5.656 -0.151 -14.046 1.00 87.06 242 GLU A CA 1
ATOM 1780 C C . GLU A 1 242 ? -4.996 0.325 -15.349 1.00 87.06 242 GLU A C 1
ATOM 1782 O O . GLU A 1 242 ? -5.671 0.554 -16.357 1.00 87.06 242 GLU A O 1
ATOM 1787 N N . ILE A 1 243 ? -3.668 0.434 -15.328 1.00 91.12 243 ILE A N 1
ATOM 1788 C CA . ILE A 1 243 ? -2.845 0.678 -16.509 1.00 91.12 243 ILE A CA 1
ATOM 1789 C C . ILE A 1 243 ? -1.976 -0.549 -16.775 1.00 91.12 243 ILE A C 1
ATOM 1791 O O . ILE A 1 243 ? -1.286 -1.048 -15.885 1.00 91.12 243 ILE A O 1
ATOM 1795 N N . SER A 1 244 ? -2.017 -1.033 -18.013 1.00 93.62 244 SER A N 1
ATOM 1796 C CA . SER A 1 244 ? -1.100 -2.047 -18.534 1.00 93.62 244 SER A CA 1
ATOM 1797 C C . SER A 1 244 ? -0.217 -1.391 -19.587 1.00 93.62 244 SER A C 1
ATOM 1799 O O . SER A 1 244 ? -0.727 -0.712 -20.479 1.00 93.62 244 SER A O 1
ATOM 1801 N N . PHE A 1 245 ? 1.095 -1.571 -19.481 1.00 95.38 245 PHE A N 1
ATOM 1802 C CA . PHE A 1 245 ? 2.076 -0.881 -20.315 1.00 95.38 245 PHE A CA 1
ATOM 1803 C C . PHE A 1 245 ? 3.261 -1.788 -20.642 1.00 95.38 245 PHE A C 1
ATOM 1805 O O . PHE A 1 245 ? 3.530 -2.768 -19.948 1.00 95.38 245 PHE A O 1
ATOM 1812 N N . THR A 1 246 ? 3.959 -1.465 -21.725 1.00 94.38 246 THR A N 1
ATOM 1813 C CA . THR A 1 246 ? 5.185 -2.152 -22.149 1.00 94.38 246 THR A CA 1
ATOM 1814 C C . THR A 1 246 ? 6.434 -1.446 -21.642 1.00 94.38 246 THR A C 1
ATOM 1816 O O . THR A 1 246 ? 7.399 -2.102 -21.277 1.00 94.38 246 THR A O 1
ATOM 1819 N N . HIS A 1 247 ? 6.409 -0.116 -21.614 1.00 95.25 247 HIS A N 1
ATOM 1820 C CA . HIS A 1 247 ? 7.500 0.727 -21.137 1.00 95.25 247 HIS A CA 1
ATOM 1821 C C . HIS A 1 247 ? 6.947 2.097 -20.730 1.00 95.25 247 HIS A C 1
ATOM 1823 O O . HIS A 1 247 ? 5.761 2.399 -20.919 1.00 95.25 247 HIS A O 1
ATOM 1829 N N . VAL A 1 248 ? 7.818 2.912 -20.152 1.00 95.06 248 VAL A N 1
ATOM 1830 C CA . VAL A 1 248 ? 7.539 4.277 -19.724 1.00 95.06 248 VAL A CA 1
ATOM 1831 C C . VAL A 1 248 ? 8.434 5.232 -20.501 1.00 95.06 248 VAL A C 1
ATOM 1833 O O . VAL A 1 248 ? 9.609 4.954 -20.694 1.00 95.06 248 VAL A O 1
ATOM 1836 N N . GLU A 1 249 ? 7.887 6.362 -20.925 1.00 94.12 249 GLU A N 1
ATOM 1837 C CA . GLU A 1 249 ? 8.634 7.467 -21.529 1.00 94.12 249 GLU A CA 1
ATOM 1838 C C . GLU A 1 249 ? 8.426 8.744 -20.707 1.00 94.12 249 GLU A C 1
ATOM 1840 O O . GLU A 1 249 ? 7.481 8.867 -19.919 1.00 94.12 249 GLU A O 1
ATOM 1845 N N . PHE A 1 250 ? 9.285 9.738 -20.904 1.00 91.00 250 PHE A N 1
ATOM 1846 C CA . PHE A 1 250 ? 9.122 11.053 -20.291 1.00 91.00 250 PHE A CA 1
ATOM 1847 C C . PHE A 1 250 ? 8.305 11.954 -21.212 1.00 91.00 250 PHE A C 1
ATOM 1849 O O . PHE A 1 250 ? 8.555 12.018 -22.411 1.00 91.00 250 PHE A O 1
ATOM 1856 N N . SER A 1 251 ? 7.387 12.751 -20.657 1.00 87.31 251 SER A N 1
ATOM 1857 C CA . SER A 1 251 ? 6.645 13.737 -21.461 1.00 87.31 251 SER A CA 1
ATOM 1858 C C . SER A 1 251 ? 7.531 14.835 -22.066 1.00 87.31 251 SER A C 1
ATOM 1860 O O . SER A 1 251 ? 7.112 15.557 -22.968 1.00 87.31 251 SER A O 1
ATOM 1862 N N . SER A 1 252 ? 8.734 15.007 -21.524 1.00 81.62 252 SER A N 1
ATOM 1863 C CA . SER A 1 252 ? 9.763 15.925 -22.001 1.00 81.62 252 SER A CA 1
ATOM 1864 C C . SER A 1 252 ? 11.131 15.351 -21.650 1.00 81.62 252 SER A C 1
ATOM 1866 O O . SER A 1 252 ? 11.317 14.951 -20.504 1.00 81.62 252 SER A O 1
ATOM 1868 N N . GLN A 1 253 ? 12.083 15.353 -22.589 1.00 68.06 253 GLN A N 1
ATOM 1869 C CA . GLN A 1 253 ? 13.454 14.895 -22.330 1.00 68.06 253 GLN A CA 1
ATOM 1870 C C . GLN A 1 253 ? 14.096 15.719 -21.203 1.00 68.06 253 GLN A C 1
ATOM 1872 O O . GLN A 1 253 ? 14.436 16.890 -21.384 1.00 68.06 253 GLN A O 1
ATOM 1877 N N . SER A 1 254 ? 14.236 15.094 -20.036 1.00 70.19 254 SER A N 1
ATOM 1878 C CA . SER A 1 254 ? 14.796 15.679 -18.814 1.00 70.19 254 SER A CA 1
ATOM 1879 C C . SER A 1 254 ? 15.919 14.821 -18.223 1.00 70.19 254 SER A C 1
ATOM 1881 O O . SER A 1 254 ? 16.119 14.826 -17.012 1.00 70.19 254 SER A O 1
ATOM 1883 N N . TYR A 1 255 ? 16.640 14.067 -19.054 1.00 85.38 255 TYR A N 1
ATOM 1884 C CA . TYR A 1 255 ? 17.743 13.202 -18.626 1.00 85.38 255 TYR A CA 1
ATOM 1885 C C . TYR A 1 255 ? 18.706 12.917 -19.792 1.00 85.38 255 TYR A C 1
ATOM 1887 O O . TYR A 1 255 ? 18.416 13.266 -20.940 1.00 85.38 255 TYR A O 1
ATOM 1895 N N . ASP A 1 256 ? 19.879 12.358 -19.500 1.00 87.25 256 ASP A N 1
ATOM 1896 C CA . ASP A 1 256 ? 20.979 12.161 -20.461 1.00 87.25 256 ASP A CA 1
ATOM 1897 C C . ASP A 1 256 ? 20.974 10.800 -21.187 1.00 87.25 256 ASP A C 1
ATOM 1899 O O . ASP A 1 256 ? 21.845 10.562 -22.023 1.00 87.25 256 ASP A O 1
ATOM 1903 N N . HIS A 1 257 ? 19.989 9.944 -20.909 1.00 90.56 257 HIS A N 1
ATOM 1904 C CA . HIS A 1 257 ? 19.866 8.542 -21.337 1.00 90.56 257 HIS A CA 1
ATOM 1905 C C . HIS A 1 257 ? 21.008 7.596 -20.934 1.00 90.56 257 HIS A C 1
ATOM 1907 O O . HIS A 1 257 ? 20.821 6.396 -21.063 1.00 90.56 257 HIS A O 1
ATOM 1913 N N . GLY A 1 258 ? 22.188 8.061 -20.520 1.00 92.62 258 GLY A N 1
ATOM 1914 C CA . GLY A 1 258 ? 23.325 7.199 -20.151 1.00 92.62 258 GLY A CA 1
ATOM 1915 C C . GLY A 1 258 ? 23.929 6.335 -21.277 1.00 92.62 258 GLY A C 1
ATOM 1916 O O . GLY A 1 258 ? 25.070 5.911 -21.156 1.00 92.62 258 GLY A O 1
ATOM 1917 N N . ILE A 1 259 ? 23.236 6.130 -22.406 1.00 95.69 259 ILE A N 1
ATOM 1918 C CA . ILE A 1 259 ? 23.612 5.160 -23.447 1.00 95.69 259 ILE A CA 1
ATOM 1919 C C . ILE A 1 259 ? 24.938 5.528 -24.128 1.00 95.69 259 ILE A C 1
ATOM 1921 O O . ILE A 1 259 ? 25.048 6.500 -24.887 1.00 95.69 259 ILE A O 1
ATOM 1925 N N . ALA A 1 260 ? 25.941 4.676 -23.937 1.00 96.69 260 ALA A N 1
ATOM 1926 C CA . ALA A 1 260 ? 27.298 4.835 -24.425 1.00 96.69 260 ALA A CA 1
ATOM 1927 C C . ALA A 1 260 ? 27.885 3.535 -25.011 1.00 96.69 260 ALA A C 1
ATOM 1929 O O . ALA A 1 260 ? 27.306 2.451 -25.034 1.00 96.69 260 ALA A O 1
ATOM 1930 N N . ILE A 1 261 ? 29.109 3.638 -25.542 1.00 97.88 261 ILE A N 1
ATOM 1931 C CA . ILE A 1 261 ? 29.828 2.478 -26.098 1.00 97.88 261 ILE A CA 1
ATOM 1932 C C . ILE A 1 261 ? 30.180 1.451 -25.006 1.00 97.88 261 ILE A C 1
ATOM 1934 O O . ILE A 1 261 ? 30.368 0.275 -25.326 1.00 97.88 261 ILE A O 1
ATOM 1938 N N . SER A 1 262 ? 30.275 1.860 -23.736 1.00 96.69 262 SER A N 1
ATOM 1939 C CA . SER A 1 262 ? 30.467 0.934 -22.613 1.00 96.69 262 SER A CA 1
ATOM 1940 C C . SER A 1 262 ? 29.332 -0.085 -22.523 1.00 96.69 262 SER A C 1
ATOM 1942 O O . SER A 1 262 ? 29.625 -1.276 -22.401 1.00 96.69 262 SER A O 1
ATOM 1944 N N . ASP A 1 263 ? 28.083 0.339 -22.712 1.00 97.56 263 ASP A N 1
ATOM 1945 C CA . ASP A 1 263 ? 26.899 -0.530 -22.687 1.00 97.56 263 ASP A CA 1
ATOM 1946 C C . ASP A 1 263 ? 26.946 -1.590 -23.778 1.00 97.56 263 ASP A C 1
ATOM 1948 O O . ASP A 1 263 ? 26.811 -2.787 -23.517 1.00 97.56 263 ASP A O 1
ATOM 1952 N N . VAL A 1 264 ? 27.265 -1.164 -25.002 1.00 98.25 264 VAL A N 1
ATOM 1953 C CA . VAL A 1 264 ? 27.454 -2.058 -26.153 1.00 98.25 264 VAL A CA 1
ATOM 1954 C C . VAL A 1 264 ? 28.522 -3.113 -25.862 1.00 98.25 264 VAL A C 1
ATOM 1956 O O . VAL A 1 264 ? 28.364 -4.287 -26.208 1.00 98.25 264 VAL A O 1
ATOM 1959 N N . VAL A 1 265 ? 29.627 -2.722 -25.222 1.00 97.81 265 VAL A N 1
ATOM 1960 C CA . VAL A 1 265 ? 30.691 -3.661 -24.847 1.00 97.81 265 VAL A CA 1
ATOM 1961 C C . VAL A 1 265 ? 30.193 -4.661 -23.803 1.00 97.81 265 VAL A C 1
ATOM 1963 O O . VAL A 1 265 ? 30.534 -5.841 -23.906 1.00 97.81 265 VAL A O 1
ATOM 1966 N N . LEU A 1 266 ? 29.393 -4.234 -22.824 1.00 97.69 266 LEU A N 1
ATOM 1967 C CA . LEU A 1 266 ? 28.808 -5.125 -21.819 1.00 97.69 266 LEU A CA 1
ATOM 1968 C C . LEU A 1 266 ? 27.836 -6.133 -22.449 1.00 97.69 266 LEU A C 1
ATOM 1970 O O . LEU A 1 266 ? 27.997 -7.334 -22.221 1.00 97.69 266 LEU A O 1
ATOM 1974 N N . GLN A 1 267 ? 26.922 -5.679 -23.312 1.00 97.88 267 GLN A N 1
ATOM 1975 C CA . GLN A 1 267 ? 25.998 -6.549 -24.054 1.00 97.88 267 GLN A CA 1
ATOM 1976 C C . GLN A 1 267 ? 26.752 -7.578 -24.902 1.00 97.88 267 GLN A C 1
ATOM 1978 O O . GLN A 1 267 ? 26.497 -8.777 -24.813 1.00 97.88 267 GLN A O 1
ATOM 1983 N N . LEU A 1 268 ? 27.740 -7.143 -25.693 1.00 98.06 268 LEU A N 1
ATOM 1984 C CA . LEU A 1 268 ? 28.517 -8.053 -26.538 1.00 98.06 268 LEU A CA 1
ATOM 1985 C C . LEU A 1 268 ? 29.283 -9.087 -25.713 1.00 98.06 268 LEU A C 1
ATOM 1987 O O . LEU A 1 268 ? 29.375 -10.241 -26.128 1.00 98.06 268 LEU A O 1
ATOM 1991 N N . ARG A 1 269 ? 29.829 -8.702 -24.554 1.00 98.06 269 ARG A N 1
ATOM 1992 C CA . ARG A 1 269 ? 30.525 -9.639 -23.666 1.00 98.06 269 ARG A CA 1
ATOM 1993 C C . ARG A 1 269 ? 29.590 -10.702 -23.092 1.00 98.06 269 ARG A C 1
ATOM 1995 O O . ARG A 1 269 ? 30.049 -11.831 -22.945 1.00 98.06 269 ARG A O 1
ATOM 2002 N N . ASP A 1 270 ? 28.337 -10.375 -22.799 1.00 97.19 270 ASP A N 1
ATOM 2003 C CA . ASP A 1 270 ? 27.320 -11.352 -22.384 1.00 97.19 270 ASP A CA 1
ATOM 2004 C C . ASP A 1 270 ? 26.944 -12.284 -23.531 1.00 97.19 270 ASP A C 1
ATOM 2006 O O . ASP A 1 270 ? 27.103 -13.499 -23.407 1.00 97.19 270 ASP A O 1
ATOM 2010 N N . ILE A 1 271 ? 26.633 -11.720 -24.701 1.00 96.88 271 ILE A N 1
ATOM 2011 C CA . ILE A 1 271 ? 26.282 -12.478 -25.910 1.00 96.88 271 ILE A CA 1
ATOM 2012 C C . ILE A 1 271 ? 27.381 -13.481 -26.294 1.00 96.88 271 ILE A C 1
ATOM 2014 O O . ILE A 1 271 ? 27.088 -14.612 -26.687 1.00 96.88 271 ILE A O 1
ATOM 2018 N N . VAL A 1 272 ? 28.660 -13.097 -26.188 1.00 96.94 272 VAL A N 1
ATOM 2019 C CA . VAL A 1 272 ? 29.792 -13.982 -26.523 1.00 96.94 272 VAL A CA 1
ATOM 2020 C C . VAL A 1 272 ? 30.296 -14.832 -25.347 1.00 96.94 272 VAL A C 1
ATOM 2022 O O . VAL A 1 272 ? 31.263 -15.578 -25.510 1.00 96.94 272 VAL A O 1
ATOM 2025 N N . GLY A 1 273 ? 29.674 -14.738 -24.168 1.00 95.50 273 GLY A N 1
ATOM 2026 C CA . GLY A 1 273 ? 30.003 -15.546 -22.988 1.00 95.50 273 GLY A CA 1
ATOM 2027 C C . GLY A 1 273 ? 31.303 -15.161 -22.271 1.00 95.50 273 GLY A C 1
ATOM 2028 O O . GLY A 1 273 ? 31.901 -15.990 -21.586 1.00 95.50 273 GLY A O 1
ATOM 2029 N N . LEU A 1 274 ? 31.771 -13.920 -22.431 1.00 96.75 274 LEU A N 1
ATOM 2030 C CA . LEU A 1 274 ? 32.941 -13.379 -21.728 1.00 96.75 274 LEU A CA 1
ATOM 2031 C C . LEU A 1 274 ? 32.608 -12.839 -20.328 1.00 96.75 274 LEU A C 1
ATOM 2033 O O . LEU A 1 274 ? 33.488 -12.812 -19.466 1.00 96.75 274 LEU A O 1
ATOM 2037 N N . SER A 1 275 ? 31.379 -12.380 -20.093 1.00 95.38 275 SER A N 1
ATOM 2038 C CA . SER A 1 275 ? 30.867 -11.990 -18.770 1.00 95.38 275 SER A CA 1
ATOM 2039 C C . SER A 1 275 ? 29.354 -11.857 -18.808 1.00 95.38 275 SER A C 1
ATOM 2041 O O . SER A 1 275 ? 28.856 -11.245 -19.740 1.00 95.38 275 SER A O 1
ATOM 2043 N N . ASN A 1 276 ? 28.657 -12.345 -17.785 1.00 94.81 276 ASN A N 1
ATOM 2044 C CA . ASN A 1 276 ? 27.198 -12.310 -17.766 1.00 94.81 276 ASN A CA 1
ATOM 2045 C C . ASN A 1 276 ? 26.669 -10.977 -17.223 1.00 94.81 276 ASN A C 1
ATOM 2047 O O . ASN A 1 276 ? 27.190 -10.485 -16.219 1.00 94.81 276 ASN A O 1
ATOM 2051 N N . LEU A 1 277 ? 25.601 -10.460 -17.824 1.00 94.62 277 LEU A N 1
ATOM 2052 C CA . LEU A 1 277 ? 24.756 -9.423 -17.229 1.00 94.62 277 LEU A CA 1
ATOM 2053 C C . LEU A 1 277 ? 23.888 -10.024 -16.116 1.00 94.62 277 LEU A C 1
ATOM 2055 O O . LEU A 1 277 ? 23.570 -11.219 -16.129 1.00 94.62 277 LEU A O 1
ATOM 2059 N N . SER A 1 278 ? 23.470 -9.205 -15.153 1.00 89.56 278 SER A N 1
ATOM 2060 C CA . SER A 1 278 ? 22.600 -9.632 -14.048 1.00 89.56 278 SER A CA 1
ATOM 2061 C C . SER A 1 278 ? 21.537 -8.595 -13.705 1.00 89.56 278 SER A C 1
ATOM 2063 O O . SER A 1 278 ? 21.760 -7.408 -13.912 1.00 89.56 278 SER A O 1
ATOM 2065 N N . GLY A 1 279 ? 20.408 -9.056 -13.153 1.00 89.62 279 GLY A N 1
ATOM 2066 C CA . GLY A 1 279 ? 19.348 -8.191 -12.626 1.00 89.62 279 GLY A CA 1
ATOM 2067 C C . GLY A 1 279 ? 18.884 -7.138 -13.631 1.00 89.62 279 GLY A C 1
ATOM 2068 O O . GLY A 1 279 ? 18.625 -7.448 -14.798 1.00 89.62 279 GLY A O 1
ATOM 2069 N N . THR A 1 280 ? 18.849 -5.890 -13.176 1.00 91.69 280 THR A N 1
ATOM 2070 C CA . THR A 1 280 ? 18.470 -4.700 -13.948 1.00 91.69 280 THR A CA 1
ATOM 2071 C C . THR A 1 280 ? 19.316 -4.477 -15.200 1.00 91.69 280 THR A C 1
ATOM 2073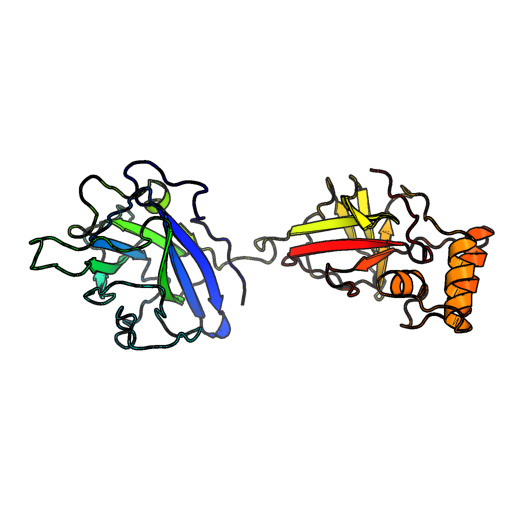 O O . THR A 1 280 ? 18.785 -3.988 -16.189 1.00 91.69 280 THR A O 1
ATOM 2076 N N . GLN A 1 281 ? 20.573 -4.934 -15.245 1.00 93.94 281 GLN A N 1
ATOM 2077 C CA . GLN A 1 281 ? 21.404 -4.822 -16.452 1.00 93.94 281 GLN A CA 1
ATOM 2078 C C . GLN A 1 281 ? 20.860 -5.654 -17.616 1.00 93.94 281 GLN A C 1
ATOM 2080 O O . GLN A 1 281 ? 20.989 -5.257 -18.768 1.00 93.94 281 GLN A O 1
ATOM 2085 N N . LYS A 1 282 ? 20.254 -6.819 -17.335 1.00 94.81 282 LYS A N 1
ATOM 2086 C CA . LYS A 1 282 ? 19.599 -7.618 -18.384 1.00 94.81 282 LYS A CA 1
ATOM 2087 C C . LYS A 1 282 ? 18.341 -6.940 -18.898 1.00 94.81 282 LYS A C 1
ATOM 2089 O O . LYS A 1 282 ? 18.079 -7.013 -20.087 1.00 94.81 282 LYS A O 1
ATOM 2094 N N . ILE A 1 283 ? 17.603 -6.293 -18.001 1.00 95.12 283 ILE A N 1
ATOM 2095 C CA . ILE A 1 283 ? 16.398 -5.540 -18.348 1.00 95.12 283 ILE A CA 1
ATOM 2096 C C . ILE A 1 283 ? 16.779 -4.334 -19.209 1.00 95.12 283 ILE A C 1
ATOM 2098 O O . ILE A 1 283 ? 16.190 -4.145 -20.260 1.00 95.12 283 ILE A O 1
ATOM 2102 N N . ALA A 1 284 ? 17.808 -3.574 -18.827 1.00 96.19 284 ALA A N 1
ATOM 2103 C CA . ALA A 1 284 ? 18.315 -2.471 -19.637 1.00 96.19 284 ALA A CA 1
ATOM 2104 C C . ALA A 1 284 ? 18.842 -2.943 -21.003 1.00 96.19 284 ALA A C 1
ATOM 2106 O O . ALA A 1 284 ? 18.677 -2.259 -22.006 1.00 96.19 284 ALA A O 1
ATOM 2107 N N . ALA A 1 285 ? 19.482 -4.113 -21.058 1.00 97.44 285 ALA A N 1
ATOM 2108 C CA . ALA A 1 285 ? 20.071 -4.643 -22.282 1.00 97.44 285 ALA A CA 1
ATOM 2109 C C . ALA A 1 285 ? 19.066 -5.227 -23.290 1.00 97.44 285 ALA A C 1
ATOM 2111 O O . ALA A 1 285 ? 19.460 -5.380 -24.444 1.00 97.44 285 ALA A O 1
ATOM 2112 N N . ASP A 1 286 ? 17.850 -5.573 -22.863 1.00 96.56 286 ASP A N 1
ATOM 2113 C CA . ASP A 1 286 ? 16.738 -6.083 -23.680 1.00 96.56 286 ASP A CA 1
ATOM 2114 C C . ASP A 1 286 ? 15.851 -4.897 -24.099 1.00 96.56 286 ASP A C 1
ATOM 2116 O O . ASP A 1 286 ? 14.928 -4.490 -23.391 1.00 96.56 286 ASP A O 1
ATOM 2120 N N . ILE A 1 287 ? 16.212 -4.258 -25.212 1.00 96.56 287 ILE A N 1
ATOM 2121 C CA . ILE A 1 287 ? 15.642 -2.972 -25.637 1.00 96.56 287 ILE A CA 1
ATOM 2122 C C . ILE A 1 287 ? 14.293 -3.178 -26.325 1.00 96.56 287 ILE A C 1
ATOM 2124 O O . ILE A 1 287 ? 13.413 -2.320 -26.221 1.00 96.56 287 ILE A O 1
ATOM 2128 N N . ASP A 1 288 ? 14.124 -4.285 -27.052 1.00 92.94 288 ASP A N 1
ATOM 2129 C CA . ASP A 1 288 ? 12.860 -4.608 -27.718 1.00 92.94 288 ASP A CA 1
ATOM 2130 C C . ASP A 1 288 ? 11.865 -5.375 -26.826 1.00 92.94 288 ASP A C 1
ATOM 2132 O O . ASP A 1 288 ? 10.678 -5.457 -27.167 1.00 92.94 288 ASP A O 1
ATOM 2136 N N . GLY A 1 289 ? 12.305 -5.826 -25.648 1.00 91.81 289 GLY A N 1
ATOM 2137 C CA . GLY A 1 289 ? 11.471 -6.437 -24.620 1.00 91.81 289 GLY A CA 1
ATOM 2138 C C . GLY A 1 289 ? 11.037 -7.860 -24.966 1.00 91.81 289 GLY A C 1
ATOM 2139 O O . GLY A 1 289 ? 9.975 -8.297 -24.505 1.00 91.81 289 GLY A O 1
ATOM 2140 N N . ASP A 1 290 ? 11.795 -8.576 -25.802 1.00 92.75 290 ASP A N 1
ATOM 2141 C CA . ASP A 1 290 ? 11.480 -9.948 -26.211 1.00 92.75 290 ASP A CA 1
ATOM 2142 C C . ASP A 1 290 ? 11.855 -11.012 -25.158 1.00 92.75 290 ASP A C 1
ATOM 2144 O O . ASP A 1 290 ? 11.468 -12.184 -25.276 1.00 92.75 290 ASP A O 1
ATOM 2148 N N . GLY A 1 291 ? 12.527 -10.594 -24.081 1.00 91.81 291 GLY A N 1
ATOM 2149 C CA . GLY A 1 291 ? 12.971 -11.425 -22.968 1.00 91.81 291 GLY A CA 1
ATOM 2150 C C . GLY A 1 291 ? 14.402 -11.950 -23.113 1.00 91.81 291 GLY A C 1
ATOM 2151 O O . GLY A 1 291 ? 14.835 -12.756 -22.275 1.00 91.81 291 GLY A O 1
ATOM 2152 N N . GLY A 1 292 ? 15.135 -11.554 -24.156 1.00 93.50 292 GLY A N 1
ATOM 2153 C CA . GLY A 1 292 ? 16.520 -11.927 -24.418 1.00 93.50 292 GLY A CA 1
ATOM 2154 C C . GLY A 1 292 ? 17.426 -10.725 -24.687 1.00 93.50 292 GLY A C 1
ATOM 2155 O O . GLY A 1 292 ? 16.984 -9.658 -25.068 1.00 93.50 292 GLY A O 1
ATOM 2156 N N . VAL A 1 293 ? 18.737 -10.916 -24.503 1.00 96.81 293 VAL A N 1
ATOM 2157 C CA . VAL A 1 293 ? 19.746 -9.941 -24.948 1.00 96.81 293 VAL A CA 1
ATOM 2158 C C . VAL A 1 293 ? 20.371 -10.471 -26.232 1.00 96.81 293 VAL A C 1
ATOM 2160 O O . VAL A 1 293 ? 21.053 -11.504 -26.228 1.00 96.81 293 VAL A O 1
ATOM 2163 N N . ALA A 1 294 ? 20.129 -9.785 -27.342 1.00 96.62 294 ALA A N 1
ATOM 2164 C CA . ALA A 1 294 ? 20.526 -10.199 -28.676 1.00 96.62 294 ALA A CA 1
ATOM 2165 C C . ALA A 1 294 ? 21.293 -9.102 -29.433 1.00 96.62 294 ALA A C 1
ATOM 2167 O O . ALA A 1 294 ? 21.507 -7.976 -28.989 1.00 96.62 294 ALA A O 1
ATOM 2168 N N . ILE A 1 295 ? 21.769 -9.453 -30.632 1.00 97.81 295 ILE A N 1
ATOM 2169 C CA . ILE A 1 295 ? 22.480 -8.503 -31.501 1.00 97.81 295 ILE A CA 1
ATOM 2170 C C . ILE A 1 295 ? 21.547 -7.375 -31.973 1.00 97.81 295 ILE A C 1
ATOM 2172 O O . ILE A 1 295 ? 22.033 -6.288 -32.278 1.00 97.81 295 ILE A O 1
ATOM 2176 N N . SER A 1 296 ? 20.231 -7.608 -32.029 1.00 97.56 296 SER A N 1
ATOM 2177 C CA . SER A 1 296 ? 19.233 -6.567 -32.307 1.00 97.56 296 SER A CA 1
ATOM 2178 C C . SER A 1 296 ? 19.316 -5.428 -31.293 1.00 97.56 296 SER A C 1
ATOM 2180 O O . SER A 1 296 ? 19.419 -4.278 -31.718 1.00 97.56 296 SER A O 1
ATOM 2182 N N . ASP A 1 297 ? 19.396 -5.733 -29.997 1.00 98.25 297 ASP A N 1
ATOM 2183 C CA . ASP A 1 297 ? 19.524 -4.727 -28.935 1.00 98.25 297 ASP A CA 1
ATOM 2184 C C . ASP A 1 297 ? 20.816 -3.927 -29.064 1.00 98.25 297 ASP A C 1
ATOM 2186 O O . ASP A 1 297 ? 20.826 -2.697 -29.021 1.00 98.25 297 ASP A O 1
ATOM 2190 N N . VAL A 1 298 ? 21.927 -4.617 -29.334 1.00 98.19 298 VAL A N 1
ATOM 2191 C CA . VAL A 1 298 ? 23.221 -3.961 -29.564 1.00 98.19 298 VAL A CA 1
ATOM 2192 C C . VAL A 1 298 ? 23.139 -2.980 -30.736 1.00 98.19 298 VAL A C 1
ATOM 2194 O O . VAL A 1 298 ? 23.706 -1.886 -30.689 1.00 98.19 298 VAL A O 1
ATOM 2197 N N . VAL A 1 299 ? 22.443 -3.358 -31.811 1.00 98.00 299 VAL A N 1
ATOM 2198 C CA . VAL A 1 299 ? 22.246 -2.484 -32.972 1.00 98.00 299 VAL A CA 1
ATOM 2199 C C . VAL A 1 299 ? 21.372 -1.282 -32.612 1.00 98.00 299 VAL A C 1
ATOM 2201 O O . VAL A 1 299 ? 21.693 -0.181 -33.063 1.00 98.00 299 VAL A O 1
ATOM 2204 N N . SER A 1 300 ? 20.328 -1.451 -31.798 1.00 98.06 300 SER A N 1
ATOM 2205 C CA . SER A 1 300 ? 19.504 -0.342 -31.294 1.00 98.06 300 SER A CA 1
ATOM 2206 C C . SER A 1 300 ? 20.345 0.668 -30.507 1.00 98.06 300 SER A C 1
ATOM 2208 O O . SER A 1 300 ? 20.313 1.858 -30.824 1.00 98.06 300 SER A O 1
ATOM 2210 N N . ASN A 1 301 ? 21.214 0.199 -29.606 1.00 97.50 301 ASN A N 1
ATOM 2211 C CA . ASN A 1 301 ? 22.162 1.053 -28.885 1.00 97.50 301 ASN A CA 1
ATOM 2212 C C . ASN A 1 301 ? 23.137 1.781 -29.813 1.00 97.50 301 ASN A C 1
ATOM 2214 O O . ASN A 1 301 ? 23.327 2.991 -29.713 1.00 97.50 301 ASN A O 1
ATOM 2218 N N . LEU A 1 302 ? 23.736 1.079 -30.777 1.00 98.06 302 LEU A N 1
ATOM 2219 C CA . LEU A 1 302 ? 24.634 1.718 -31.741 1.00 98.06 302 LEU A CA 1
ATOM 2220 C C . LEU A 1 302 ? 23.915 2.791 -32.559 1.00 98.06 302 LEU A C 1
ATOM 2222 O O . LEU A 1 302 ? 24.488 3.853 -32.796 1.00 98.06 302 LEU A O 1
ATOM 2226 N N . ARG A 1 303 ? 22.668 2.537 -32.975 1.00 98.12 303 ARG A N 1
ATOM 2227 C CA . ARG A 1 303 ? 21.845 3.514 -33.697 1.00 98.12 303 ARG A CA 1
ATOM 2228 C C . ARG A 1 303 ? 21.514 4.732 -32.842 1.00 98.12 303 ARG A C 1
ATOM 2230 O O . ARG A 1 303 ? 21.589 5.831 -33.390 1.00 98.12 303 ARG A O 1
ATOM 2237 N N . HIS A 1 304 ? 21.231 4.546 -31.552 1.00 96.62 304 HIS A N 1
ATOM 2238 C CA . HIS A 1 304 ? 21.101 5.639 -30.586 1.00 96.62 304 HIS A CA 1
ATOM 2239 C C . HIS A 1 304 ? 22.374 6.491 -30.550 1.00 96.62 304 HIS A C 1
ATOM 2241 O O . HIS A 1 304 ? 22.347 7.685 -30.842 1.00 96.62 304 HIS A O 1
ATOM 2247 N N . ILE A 1 305 ? 23.520 5.854 -30.297 1.00 96.75 305 ILE A N 1
ATOM 2248 C CA . ILE A 1 305 ? 24.821 6.521 -30.133 1.00 96.75 305 ILE A CA 1
ATOM 2249 C C . ILE A 1 305 ? 25.218 7.325 -31.378 1.00 96.75 305 ILE A C 1
ATOM 2251 O O . ILE A 1 305 ? 25.811 8.398 -31.268 1.00 96.75 305 ILE A O 1
ATOM 2255 N N . VAL A 1 306 ? 24.909 6.823 -32.579 1.00 97.06 306 VAL A N 1
ATOM 2256 C CA . VAL A 1 306 ? 25.227 7.525 -33.835 1.00 97.06 306 VAL A CA 1
ATOM 2257 C C . VAL A 1 306 ? 24.133 8.494 -34.304 1.00 97.06 306 VAL A C 1
ATOM 2259 O O . VAL A 1 306 ? 24.290 9.105 -35.363 1.00 97.06 306 VAL A O 1
ATOM 2262 N N . GLY A 1 307 ? 23.035 8.641 -33.555 1.00 95.06 307 GLY A N 1
ATOM 2263 C CA . GLY A 1 307 ? 21.928 9.550 -33.871 1.00 95.06 307 GLY A CA 1
ATOM 2264 C C . GLY A 1 307 ? 21.066 9.117 -35.062 1.00 95.06 307 GLY A C 1
ATOM 2265 O O . GLY A 1 307 ? 20.488 9.961 -35.745 1.00 95.06 307 GLY A O 1
ATOM 2266 N N . LEU A 1 308 ? 21.013 7.814 -35.355 1.00 96.88 308 LEU A N 1
ATOM 2267 C CA . LEU A 1 308 ? 20.133 7.230 -36.379 1.00 96.88 308 LEU A CA 1
ATOM 2268 C C . LEU A 1 308 ? 18.770 6.796 -35.826 1.00 96.88 308 LEU A C 1
ATOM 2270 O O . LEU A 1 308 ? 17.881 6.453 -36.608 1.00 96.88 308 LEU A O 1
ATOM 2274 N N . ASP A 1 309 ? 18.643 6.720 -34.507 1.00 95.44 309 ASP A N 1
ATOM 2275 C CA . ASP A 1 309 ? 17.405 6.465 -33.776 1.00 95.44 309 ASP A CA 1
ATOM 2276 C C . ASP A 1 309 ? 17.531 7.039 -32.361 1.00 95.44 309 ASP A C 1
ATOM 2278 O O . ASP A 1 309 ? 18.634 7.422 -31.967 1.00 95.44 309 ASP A O 1
ATOM 2282 N N . THR A 1 310 ? 16.442 7.082 -31.602 1.00 92.25 310 THR A N 1
ATOM 2283 C CA . THR A 1 310 ? 16.479 7.378 -30.164 1.00 92.25 310 THR A CA 1
ATOM 2284 C C . THR A 1 310 ? 15.842 6.237 -29.383 1.00 92.25 310 THR A C 1
ATOM 2286 O O . THR A 1 310 ? 14.891 5.599 -29.822 1.00 92.25 310 THR A O 1
ATOM 2289 N N . VAL A 1 311 ? 16.421 5.958 -28.221 1.00 94.75 311 VAL A N 1
ATOM 2290 C CA . VAL A 1 311 ? 15.945 4.941 -27.281 1.00 94.75 311 VAL A CA 1
ATOM 2291 C C . VAL A 1 311 ? 15.500 5.748 -26.079 1.00 94.75 311 VAL A C 1
ATOM 2293 O O . VAL A 1 311 ? 16.337 6.247 -25.335 1.00 94.75 311 VAL A O 1
ATOM 2296 N N . GLU A 1 312 ? 14.198 5.992 -25.995 1.00 93.06 312 GLU A N 1
ATOM 2297 C CA . GLU A 1 312 ? 13.569 6.833 -24.964 1.00 93.06 312 GLU A CA 1
ATOM 2298 C C . GLU A 1 312 ? 12.818 5.990 -23.927 1.00 93.06 312 GLU A C 1
ATOM 2300 O O . GLU A 1 312 ? 12.264 6.522 -22.965 1.00 93.06 312 GLU A O 1
ATOM 2305 N N . GLN A 1 313 ? 12.789 4.673 -24.143 1.00 94.44 313 GLN A N 1
ATOM 2306 C CA . GLN A 1 313 ? 12.048 3.725 -23.338 1.00 94.44 313 GLN A CA 1
ATOM 2307 C C . GLN A 1 313 ? 12.754 3.480 -22.006 1.00 94.44 313 GLN A C 1
ATOM 2309 O O . GLN A 1 313 ? 13.949 3.187 -21.958 1.00 94.44 313 GLN A O 1
ATOM 2314 N N . CYS A 1 314 ? 11.975 3.495 -20.933 1.00 95.31 314 CYS A N 1
ATOM 2315 C CA . CYS A 1 314 ? 12.383 3.043 -19.616 1.00 95.31 314 CYS A CA 1
ATOM 2316 C C . CYS A 1 314 ? 11.514 1.866 -19.156 1.00 95.31 314 CYS A C 1
ATOM 2318 O O . CYS A 1 314 ? 10.307 1.813 -19.409 1.00 95.31 314 CYS A O 1
ATOM 2320 N N . ALA A 1 315 ? 12.114 0.949 -18.411 1.00 96.12 315 ALA A N 1
ATOM 2321 C CA . ALA A 1 315 ? 11.421 -0.084 -17.659 1.00 96.12 315 ALA A CA 1
ATOM 2322 C C . ALA A 1 315 ? 11.189 0.358 -16.207 1.00 96.12 315 ALA A C 1
ATOM 2324 O O . ALA A 1 315 ? 11.935 1.169 -15.658 1.00 96.12 315 ALA A O 1
ATOM 2325 N N . LEU A 1 316 ? 10.165 -0.216 -15.572 1.00 96.69 316 LEU A N 1
ATOM 2326 C CA . LEU A 1 316 ? 9.959 -0.124 -14.128 1.00 96.69 316 LEU A CA 1
ATOM 2327 C C . LEU A 1 316 ? 10.253 -1.476 -13.496 1.00 96.69 316 LEU A C 1
ATOM 2329 O O . LEU A 1 316 ? 9.743 -2.497 -13.959 1.00 96.69 316 LEU A O 1
ATOM 2333 N N . VAL A 1 317 ? 11.035 -1.481 -12.422 1.00 95.50 317 VAL A N 1
ATOM 2334 C CA . VAL A 1 317 ? 11.317 -2.685 -11.637 1.00 95.50 317 VAL A CA 1
ATOM 2335 C C . VAL A 1 317 ? 10.930 -2.477 -10.181 1.00 95.50 317 VAL A C 1
ATOM 2337 O O . VAL A 1 317 ? 10.967 -1.361 -9.670 1.00 95.50 317 VAL A O 1
ATOM 2340 N N . ASN A 1 318 ? 10.517 -3.551 -9.516 1.00 93.25 318 ASN A N 1
ATOM 2341 C CA . ASN A 1 318 ? 10.267 -3.531 -8.077 1.00 93.25 318 ASN A CA 1
ATOM 2342 C C . ASN A 1 318 ? 11.562 -3.775 -7.280 1.00 93.25 318 ASN A C 1
ATOM 2344 O O . ASN A 1 318 ? 12.601 -4.109 -7.839 1.00 93.25 318 ASN A O 1
ATOM 2348 N N . THR A 1 319 ? 11.471 -3.712 -5.952 1.00 89.12 319 THR A N 1
ATOM 2349 C CA . THR A 1 319 ? 12.585 -3.974 -5.017 1.00 89.12 319 THR A CA 1
ATOM 2350 C C . THR A 1 319 ? 13.154 -5.402 -5.055 1.00 89.12 319 THR A C 1
ATOM 2352 O O . THR A 1 319 ? 14.076 -5.721 -4.309 1.00 89.12 319 THR A O 1
ATOM 2355 N N . SER A 1 320 ? 12.588 -6.290 -5.876 1.00 89.75 320 SER A N 1
ATOM 2356 C CA . SER A 1 320 ? 13.080 -7.650 -6.136 1.00 89.75 320 SER A CA 1
ATOM 2357 C C . SER A 1 320 ? 13.662 -7.804 -7.550 1.00 89.75 320 SER A C 1
ATOM 2359 O O . SER A 1 320 ? 13.781 -8.933 -8.028 1.00 89.75 320 SER A O 1
ATOM 2361 N N . ASP A 1 321 ? 13.979 -6.696 -8.230 1.00 88.81 321 ASP A N 1
ATOM 2362 C CA . ASP A 1 321 ? 14.478 -6.629 -9.613 1.00 88.81 321 ASP A CA 1
ATOM 2363 C C . ASP A 1 321 ? 13.548 -7.282 -10.649 1.00 88.81 321 ASP A C 1
ATOM 2365 O O . ASP A 1 321 ? 13.984 -7.765 -11.698 1.00 88.81 321 ASP A O 1
ATOM 2369 N N . GLN A 1 322 ? 12.245 -7.331 -10.364 1.00 91.75 322 GLN A N 1
ATOM 2370 C CA . GLN A 1 322 ? 11.255 -7.878 -11.289 1.00 91.75 322 GLN A CA 1
ATOM 2371 C C . GLN A 1 322 ? 10.599 -6.757 -12.085 1.00 91.75 322 GLN A C 1
ATOM 2373 O O . GLN A 1 322 ? 10.170 -5.754 -11.514 1.00 91.75 322 GLN A O 1
ATOM 2378 N N . LEU A 1 323 ? 10.465 -6.974 -13.395 1.00 94.12 323 LEU A N 1
ATOM 2379 C CA . LEU A 1 323 ? 9.785 -6.054 -14.300 1.00 94.12 323 LEU A CA 1
ATOM 2380 C C . LEU A 1 323 ? 8.317 -5.856 -13.890 1.00 94.12 323 LEU A C 1
ATOM 2382 O O . LEU A 1 323 ? 7.575 -6.818 -13.674 1.00 94.12 323 LEU A O 1
ATOM 2386 N N . VAL A 1 324 ? 7.892 -4.598 -13.838 1.00 96.06 324 VAL A N 1
ATOM 2387 C CA . VAL A 1 324 ? 6.518 -4.177 -13.571 1.00 96.06 324 VAL A CA 1
ATOM 2388 C C . VAL A 1 324 ? 5.911 -3.648 -14.864 1.00 96.06 324 VAL A C 1
ATOM 2390 O O . VAL A 1 324 ? 6.390 -2.675 -15.432 1.00 96.06 324 VAL A O 1
ATOM 2393 N N . THR A 1 325 ? 4.825 -4.277 -15.311 1.00 94.81 325 THR A N 1
ATOM 2394 C CA . THR A 1 325 ? 4.098 -3.920 -16.548 1.00 94.81 325 THR A CA 1
ATOM 2395 C C . THR A 1 325 ? 2.637 -3.551 -16.296 1.00 94.81 325 THR A C 1
ATOM 2397 O O . THR A 1 325 ? 1.859 -3.330 -17.227 1.00 94.81 325 THR A O 1
ATOM 2400 N N . ARG A 1 326 ? 2.233 -3.510 -15.020 1.00 93.00 326 ARG A N 1
ATOM 2401 C CA . ARG A 1 326 ? 0.859 -3.231 -14.616 1.00 93.00 326 ARG A CA 1
ATOM 2402 C C . ARG A 1 326 ? 0.813 -2.498 -13.286 1.00 93.00 326 ARG A C 1
ATOM 2404 O O . ARG A 1 326 ? 1.431 -2.940 -12.320 1.00 93.00 326 ARG A O 1
ATOM 2411 N N . LEU A 1 327 ? 0.049 -1.413 -13.238 1.00 92.06 327 LEU A N 1
ATOM 2412 C CA . LEU A 1 327 ? -0.202 -0.630 -12.029 1.00 92.06 327 LEU A CA 1
ATOM 2413 C C . LEU A 1 327 ? -1.706 -0.415 -11.857 1.00 92.06 327 LEU A C 1
ATOM 2415 O O . LEU A 1 327 ? -2.458 -0.332 -12.826 1.00 92.06 327 LEU A O 1
ATOM 2419 N N . THR A 1 328 ? -2.140 -0.327 -10.607 1.00 88.31 328 THR A N 1
ATOM 2420 C CA . THR A 1 328 ? -3.538 -0.116 -10.221 1.00 88.31 328 THR A CA 1
ATOM 2421 C C . THR A 1 328 ? -3.636 1.070 -9.266 1.00 88.31 328 THR A C 1
ATOM 2423 O O . THR A 1 328 ? -2.643 1.489 -8.664 1.00 88.31 328 THR A O 1
ATOM 2426 N N . ASN A 1 329 ? -4.844 1.587 -9.073 1.00 79.25 329 ASN A N 1
ATOM 2427 C CA . ASN A 1 329 ? -5.134 2.593 -8.047 1.00 79.25 329 ASN A CA 1
ATOM 2428 C C . ASN A 1 329 ? -5.023 2.073 -6.605 1.00 79.25 329 ASN A C 1
ATOM 2430 O O . ASN A 1 329 ? -5.095 2.855 -5.670 1.00 79.25 329 ASN A O 1
ATOM 2434 N N . SER A 1 330 ? -4.762 0.780 -6.418 1.00 77.44 330 SER A N 1
ATOM 2435 C CA . SER A 1 330 ? -4.431 0.179 -5.126 1.00 77.44 330 SER A CA 1
ATOM 2436 C C . SER A 1 330 ? -2.960 -0.231 -5.002 1.00 77.44 330 SER A C 1
ATOM 2438 O O . SER A 1 330 ? -2.599 -0.956 -4.078 1.00 77.44 330 SER A O 1
ATOM 2440 N N . THR A 1 331 ? -2.099 0.138 -5.956 1.00 82.56 331 THR A N 1
ATOM 2441 C CA . THR A 1 331 ? -0.685 -0.252 -5.914 1.00 82.56 331 THR A CA 1
ATOM 2442 C C . THR A 1 331 ? 0.076 0.583 -4.883 1.00 82.56 331 THR A C 1
ATOM 2444 O O . THR A 1 331 ? 0.095 1.813 -4.949 1.00 82.56 331 THR A O 1
ATOM 2447 N N . ILE A 1 332 ? 0.755 -0.111 -3.969 1.00 86.06 332 ILE A N 1
ATOM 2448 C CA . ILE A 1 332 ? 1.746 0.453 -3.051 1.00 86.06 332 ILE A CA 1
ATOM 2449 C C . ILE A 1 332 ? 3.086 -0.192 -3.393 1.00 86.06 332 ILE A C 1
ATOM 2451 O O . ILE A 1 332 ? 3.235 -1.408 -3.256 1.00 86.06 332 ILE A O 1
ATOM 2455 N N . ALA A 1 333 ? 4.034 0.594 -3.896 1.00 88.94 333 ALA A N 1
ATOM 2456 C CA . ALA A 1 333 ? 5.323 0.084 -4.346 1.00 88.94 333 ALA A CA 1
ATOM 2457 C C . ALA A 1 333 ? 6.394 1.177 -4.346 1.00 88.94 333 ALA A C 1
ATOM 2459 O O . ALA A 1 333 ? 6.105 2.331 -4.653 1.00 88.94 333 ALA A O 1
ATOM 2460 N N . ASP A 1 334 ? 7.629 0.767 -4.069 1.00 92.50 334 ASP A N 1
ATOM 2461 C CA . ASP A 1 334 ? 8.823 1.543 -4.391 1.00 92.50 334 ASP A CA 1
ATOM 2462 C C . ASP A 1 334 ? 9.433 0.942 -5.658 1.00 92.50 334 ASP A C 1
ATOM 2464 O O . ASP A 1 334 ? 9.694 -0.267 -5.705 1.00 92.50 334 ASP A O 1
ATOM 2468 N N . LEU A 1 335 ? 9.533 1.750 -6.710 1.00 95.94 335 LEU A N 1
ATOM 2469 C CA . LEU A 1 335 ? 9.914 1.315 -8.046 1.00 95.94 335 LEU A CA 1
ATOM 2470 C C . LEU A 1 335 ? 11.176 2.033 -8.509 1.00 95.94 335 LEU A C 1
ATOM 2472 O O . LEU A 1 335 ? 11.303 3.250 -8.376 1.00 95.94 335 LEU A O 1
ATOM 2476 N N . THR A 1 336 ? 12.051 1.279 -9.160 1.00 94.88 336 THR A N 1
ATOM 2477 C CA . THR A 1 336 ? 13.241 1.819 -9.809 1.00 94.88 336 THR A CA 1
ATOM 2478 C C . THR A 1 336 ? 12.981 1.939 -11.304 1.00 94.88 336 THR A C 1
ATOM 2480 O O . THR A 1 336 ? 12.515 1.001 -11.959 1.00 94.88 336 THR A O 1
ATOM 2483 N N . LEU A 1 337 ? 13.271 3.112 -11.847 1.00 94.38 337 LEU A N 1
ATOM 2484 C CA . LEU A 1 337 ? 13.252 3.396 -13.270 1.00 94.38 337 LEU A CA 1
ATOM 2485 C C . LEU A 1 337 ? 14.590 2.978 -13.885 1.00 94.38 337 LEU A C 1
ATOM 2487 O O . LEU A 1 337 ? 15.647 3.399 -13.419 1.00 94.38 337 LEU A O 1
ATOM 2491 N N . ILE A 1 338 ? 14.534 2.173 -14.942 1.00 94.62 338 ILE A N 1
ATOM 2492 C CA . ILE A 1 338 ? 15.707 1.663 -15.657 1.00 94.62 338 ILE A CA 1
ATOM 2493 C C . ILE A 1 338 ? 15.643 2.141 -17.101 1.00 94.62 338 ILE A C 1
ATOM 2495 O O . ILE A 1 338 ? 14.692 1.819 -17.812 1.00 94.62 338 ILE A O 1
ATOM 2499 N N . GLN A 1 339 ? 16.648 2.890 -17.546 1.00 95.12 339 GLN A N 1
ATOM 2500 C CA . GLN A 1 339 ? 16.746 3.307 -18.940 1.00 95.12 339 GLN A CA 1
ATOM 2501 C C . GLN A 1 339 ? 17.112 2.112 -19.828 1.00 95.12 339 GLN A C 1
ATOM 2503 O O . GLN A 1 339 ? 18.132 1.460 -19.606 1.00 95.12 339 GLN A O 1
ATOM 2508 N N . LEU A 1 340 ? 16.299 1.819 -20.849 1.00 96.50 340 LEU A N 1
ATOM 2509 C CA . LEU A 1 340 ? 16.661 0.783 -21.814 1.00 96.50 340 LEU A CA 1
ATOM 2510 C C . LEU A 1 340 ? 17.859 1.256 -22.641 1.00 96.50 340 LEU A C 1
ATOM 2512 O O . LEU A 1 340 ? 17.951 2.416 -23.035 1.00 96.50 340 LEU A O 1
ATOM 2516 N N . GLY A 1 341 ? 18.793 0.348 -22.881 1.00 96.50 341 GLY A N 1
ATOM 2517 C CA . GLY A 1 341 ? 20.061 0.603 -23.550 1.00 96.50 341 GLY A CA 1
ATOM 2518 C C . GLY A 1 341 ? 21.215 1.016 -22.634 1.00 96.50 341 GLY A C 1
ATOM 2519 O O . GLY A 1 341 ? 22.365 0.836 -23.031 1.00 96.50 341 GLY A O 1
ATOM 2520 N N . ASP A 1 342 ? 20.940 1.486 -21.416 1.00 95.88 342 ASP A N 1
ATOM 2521 C CA . ASP A 1 342 ? 21.944 1.874 -20.417 1.00 95.88 342 ASP A CA 1
ATOM 2522 C C . ASP A 1 342 ? 22.254 0.699 -19.477 1.00 95.88 342 ASP A C 1
ATOM 2524 O O . ASP A 1 342 ? 21.637 0.491 -18.434 1.00 95.88 342 ASP A O 1
ATOM 2528 N N . VAL A 1 343 ? 23.185 -0.145 -19.900 1.00 95.62 343 VAL A N 1
ATOM 2529 C CA . VAL A 1 343 ? 23.507 -1.431 -19.271 1.00 95.62 343 VAL A CA 1
ATOM 2530 C C . VAL A 1 343 ? 24.464 -1.268 -18.091 1.00 95.62 343 VAL A C 1
ATOM 2532 O O . VAL A 1 343 ? 24.491 -2.119 -17.191 1.00 95.62 343 VAL A O 1
ATOM 2535 N N . ASP A 1 344 ? 25.264 -0.203 -18.079 1.00 93.31 344 ASP A N 1
ATOM 2536 C CA . ASP A 1 344 ? 26.095 0.179 -16.939 1.00 93.31 344 ASP A CA 1
ATOM 2537 C C . ASP A 1 344 ? 25.378 1.069 -15.907 1.00 93.31 344 ASP A C 1
ATOM 2539 O O . ASP A 1 344 ? 25.958 1.321 -14.845 1.00 93.31 344 ASP A O 1
ATOM 2543 N N . LEU A 1 345 ? 24.104 1.411 -16.155 1.00 91.69 345 LEU A N 1
ATOM 2544 C CA . LEU A 1 345 ? 23.224 2.179 -15.264 1.00 91.69 345 LEU A CA 1
ATOM 2545 C C . LEU A 1 345 ? 23.818 3.558 -14.936 1.00 91.69 3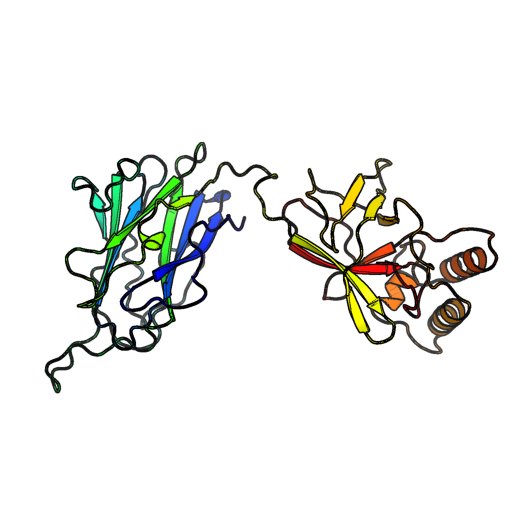45 LEU A C 1
ATOM 2547 O O . LEU A 1 345 ? 23.826 4.006 -13.784 1.00 91.69 345 LEU A O 1
ATOM 2551 N N . SER A 1 346 ? 24.400 4.208 -15.943 1.00 91.69 346 SER A N 1
ATOM 2552 C CA . SER A 1 346 ? 25.044 5.515 -15.810 1.00 91.69 346 SER A CA 1
ATOM 2553 C C . SER A 1 346 ? 24.116 6.701 -16.078 1.00 91.69 346 SER A C 1
ATOM 2555 O O . SER A 1 346 ? 24.536 7.841 -15.855 1.00 91.69 346 SER A O 1
ATOM 2557 N N . SER A 1 347 ? 22.868 6.459 -16.494 1.00 90.25 347 SER A N 1
ATOM 2558 C CA . SER A 1 347 ? 21.848 7.487 -16.719 1.00 90.25 347 SER A CA 1
ATOM 2559 C C . SER A 1 347 ? 21.659 8.377 -15.502 1.00 90.25 347 SER A C 1
ATOM 2561 O O . SER A 1 347 ? 21.499 7.910 -14.372 1.00 90.25 347 SER A O 1
ATOM 2563 N N . THR A 1 348 ? 21.569 9.681 -15.745 1.00 86.06 348 THR A N 1
ATOM 2564 C CA . THR A 1 348 ? 21.207 10.657 -14.723 1.00 86.06 348 THR A CA 1
ATOM 2565 C C . THR A 1 348 ? 19.885 11.323 -15.059 1.00 86.06 348 THR A C 1
ATOM 2567 O O . THR A 1 348 ? 19.742 12.030 -16.057 1.00 86.06 348 THR A O 1
ATOM 2570 N N . PHE A 1 349 ? 18.897 11.113 -14.192 1.00 84.44 349 PHE A N 1
ATOM 2571 C CA . PHE A 1 349 ? 17.593 11.750 -14.304 1.00 84.44 349 PHE A CA 1
ATOM 2572 C C . PHE A 1 349 ? 17.637 13.087 -13.567 1.00 84.44 349 PHE A C 1
ATOM 2574 O O . PHE A 1 349 ? 17.802 13.126 -12.343 1.00 84.44 349 PHE A O 1
ATOM 2581 N N . PHE A 1 350 ? 17.569 14.194 -14.314 1.00 69.38 350 PHE A N 1
ATOM 2582 C CA . PHE A 1 350 ? 17.665 15.525 -13.720 1.00 69.38 350 PHE A CA 1
ATOM 2583 C C . PHE A 1 350 ? 16.471 15.755 -12.779 1.00 69.38 350 PHE A C 1
ATOM 2585 O O . PHE A 1 350 ? 15.318 15.549 -13.159 1.00 69.38 350 PHE A O 1
ATOM 2592 N N . VAL A 1 351 ? 16.783 16.146 -11.539 1.00 58.03 351 VAL A N 1
ATOM 2593 C CA . VAL A 1 351 ? 15.835 16.374 -10.431 1.00 58.03 351 VAL A CA 1
ATOM 2594 C C . VAL A 1 351 ? 15.157 17.736 -10.546 1.00 58.03 351 VAL A C 1
ATOM 2596 O O . VAL A 1 351 ? 15.875 18.723 -10.836 1.00 58.03 351 VAL A O 1
#

Radius of gyration: 27.96 Å; chains: 1; bounding box: 63×41×85 Å

pLDDT: mean 83.18, std 14.97, range [40.47, 98.25]

Secondary structure (DSSP, 8-state):
-EE---SSPPPSSPPTTEEEEEEEEEEEETTTTEEEEEEEEEES-S---EEEEEEEE-TTTEE-----SS-S-TTS----TTSS------SS--EE---EEEE-TT-SSS-TT--EEEEEEEE--EETTTTEEPP-TTTTEEEEEEEEEEE---SSPEEEEEEE-TTTSPTT-EE-TGGGS-EEE-----TTSS--EEEEEEE-TT--EEE--SEEEEEE-TTS--EEEEEETTEEPPPSS-EE-SEEEESS--B-----HHHHHHHHHHHTTSS---THHHHHH-SS-SSS--HHHHHHHHHHHTTSS----EEEEETTS-EE-EE-TT-EEEEEEEETT-SS----B--